Protein AF-A0AAD9QAQ8-F1 (afdb_monomer_lite)

pLDDT: mean 71.77, std 12.42, range [33.88, 93.69]

Structure (mmCIF, N/CA/C/O backbone):
data_AF-A0AAD9QAQ8-F1
#
_entry.id   AF-A0AAD9QAQ8-F1
#
loop_
_atom_site.group_PDB
_atom_site.id
_atom_site.type_symbol
_atom_site.label_atom_id
_atom_site.label_alt_id
_atom_site.label_comp_id
_atom_site.label_asym_id
_atom_site.label_entity_id
_atom_site.label_seq_id
_atom_site.pdbx_PDB_ins_code
_atom_site.Cartn_x
_atom_site.Cartn_y
_atom_site.Cartn_z
_atom_site.occupancy
_atom_site.B_iso_or_equiv
_atom_site.auth_seq_id
_atom_site.auth_comp_id
_atom_site.auth_asym_id
_atom_site.auth_atom_id
_atom_site.pdbx_PDB_model_num
ATOM 1 N N . MET A 1 1 ? 12.351 -36.111 -51.052 1.00 66.50 1 MET A N 1
ATOM 2 C CA . MET A 1 1 ? 13.751 -35.910 -50.629 1.00 66.50 1 MET A CA 1
ATOM 3 C C . MET A 1 1 ? 14.075 -34.470 -50.983 1.00 66.50 1 MET A C 1
ATOM 5 O O . MET A 1 1 ? 14.054 -34.160 -52.164 1.00 66.50 1 MET A O 1
ATOM 9 N N . ILE A 1 2 ? 14.170 -33.578 -49.995 1.00 75.75 2 ILE A N 1
ATOM 10 C CA . ILE A 1 2 ? 14.390 -32.139 -50.236 1.00 75.75 2 ILE A CA 1
ATOM 11 C C . ILE A 1 2 ? 15.771 -31.974 -50.886 1.00 75.75 2 ILE A C 1
ATOM 13 O O . ILE A 1 2 ? 16.706 -32.675 -50.487 1.00 75.75 2 ILE A O 1
ATOM 17 N N . SER A 1 3 ? 15.895 -31.118 -51.904 1.00 86.62 3 SER A N 1
ATOM 18 C CA . SER A 1 3 ? 17.188 -30.880 -52.557 1.00 86.62 3 SER A CA 1
ATOM 19 C C . SER A 1 3 ? 18.137 -30.131 -51.608 1.00 86.62 3 SER A C 1
ATOM 21 O O . SER A 1 3 ? 17.702 -29.393 -50.722 1.00 86.62 3 SER A O 1
ATOM 23 N N . LEU A 1 4 ? 19.452 -30.317 -51.767 1.00 80.25 4 LEU A N 1
ATOM 24 C CA . LEU A 1 4 ? 20.449 -29.652 -50.917 1.00 80.25 4 LEU A CA 1
ATOM 25 C C . LEU A 1 4 ? 20.317 -28.117 -50.978 1.00 80.25 4 LEU A C 1
ATOM 27 O O . LEU A 1 4 ? 20.480 -27.446 -49.962 1.00 80.25 4 LEU A O 1
ATOM 31 N N . GLU A 1 5 ? 19.952 -27.570 -52.140 1.00 82.56 5 GLU A N 1
ATOM 32 C CA . GLU A 1 5 ? 19.713 -26.136 -52.335 1.00 82.56 5 GLU A CA 1
ATOM 33 C C . GLU A 1 5 ? 18.464 -25.638 -51.598 1.00 82.56 5 GLU A C 1
ATOM 35 O O . GLU A 1 5 ? 18.525 -24.601 -50.938 1.00 82.56 5 GLU A O 1
ATOM 40 N N . GLU A 1 6 ? 17.354 -26.383 -51.631 1.00 79.88 6 GLU A N 1
ATOM 41 C CA . GLU A 1 6 ? 16.138 -26.038 -50.880 1.00 79.88 6 GLU A CA 1
ATOM 42 C C . GLU A 1 6 ? 16.374 -26.080 -49.367 1.00 79.88 6 GLU A C 1
ATOM 44 O O . GLU A 1 6 ? 15.891 -25.213 -48.636 1.00 79.88 6 GLU A O 1
ATOM 49 N N . PHE A 1 7 ? 17.157 -27.053 -48.890 1.00 76.12 7 PHE A N 1
ATOM 50 C CA . PHE A 1 7 ? 17.530 -27.163 -47.481 1.00 76.12 7 PHE A CA 1
ATOM 51 C C . PHE A 1 7 ? 18.429 -26.002 -47.029 1.00 76.12 7 PHE A C 1
ATOM 53 O O . PHE A 1 7 ? 18.196 -25.418 -45.969 1.00 76.12 7 PHE A O 1
ATOM 60 N N . LEU A 1 8 ? 19.415 -25.615 -47.846 1.00 75.44 8 LEU A N 1
ATOM 61 C CA . LEU A 1 8 ? 20.292 -24.473 -47.574 1.00 75.44 8 LEU A CA 1
ATOM 62 C C . LEU A 1 8 ? 19.535 -23.136 -47.630 1.00 75.44 8 LEU A C 1
ATOM 64 O O . LEU A 1 8 ? 19.765 -22.274 -46.781 1.00 75.44 8 LEU A O 1
ATOM 68 N N . HIS A 1 9 ? 18.580 -22.977 -48.551 1.00 76.38 9 HIS A N 1
ATOM 69 C CA . HIS A 1 9 ? 17.685 -21.817 -48.585 1.00 76.38 9 HIS A CA 1
ATOM 70 C C . HIS A 1 9 ? 16.771 -21.749 -47.357 1.00 76.38 9 HIS A C 1
ATOM 72 O O . HIS A 1 9 ? 16.533 -20.658 -46.834 1.00 76.38 9 HIS A O 1
ATOM 78 N N . LEU A 1 10 ? 16.281 -22.894 -46.867 1.00 72.19 10 LEU A N 1
ATOM 79 C CA . LEU A 1 10 ? 15.551 -22.963 -45.602 1.00 72.19 10 LEU A CA 1
ATOM 80 C C . LEU A 1 10 ? 16.457 -22.550 -44.434 1.00 72.19 10 LEU A C 1
ATOM 82 O O . LEU A 1 10 ? 16.090 -21.673 -43.665 1.00 72.19 10 LEU A O 1
ATOM 86 N N . LEU A 1 11 ? 17.669 -23.089 -44.323 1.00 65.19 11 LEU A N 1
ATOM 87 C CA . LEU A 1 11 ? 18.619 -22.704 -43.271 1.00 65.19 11 LEU A CA 1
ATOM 88 C C . LEU A 1 11 ? 18.973 -21.208 -43.301 1.00 65.19 11 LEU A C 1
ATOM 90 O O . LEU A 1 11 ? 18.988 -20.565 -42.253 1.00 65.19 11 LEU A O 1
ATOM 94 N N . TYR A 1 12 ? 19.188 -20.635 -44.489 1.00 68.81 12 TYR A N 1
ATOM 95 C CA . TYR A 1 12 ? 19.435 -19.201 -44.672 1.00 68.81 12 TYR A CA 1
ATOM 96 C C . TYR A 1 12 ? 18.224 -18.350 -44.258 1.00 68.81 12 TYR A C 1
ATOM 98 O O . TYR A 1 12 ? 18.357 -17.331 -43.585 1.00 68.81 12 TYR A O 1
ATOM 106 N N . ARG A 1 13 ? 17.013 -18.802 -44.592 1.00 74.19 13 ARG A N 1
ATOM 107 C CA . ARG A 1 13 ? 15.759 -18.126 -44.234 1.00 74.19 13 ARG A CA 1
ATOM 108 C C . ARG A 1 13 ? 15.454 -18.190 -42.731 1.00 74.19 13 ARG A C 1
ATOM 110 O O . ARG A 1 13 ? 14.790 -17.299 -42.210 1.00 74.19 13 ARG A O 1
ATOM 117 N N . TRP A 1 14 ? 15.954 -19.211 -42.036 1.00 73.62 14 TRP A N 1
ATOM 118 C CA . TRP A 1 14 ? 15.745 -19.449 -40.605 1.00 73.62 14 TRP A CA 1
ATOM 119 C C . TRP A 1 14 ? 16.961 -19.068 -39.739 1.00 73.62 14 TRP A C 1
ATOM 121 O O . TRP A 1 14 ? 17.036 -19.477 -38.582 1.00 73.62 14 TRP A O 1
ATOM 131 N N . GLN A 1 15 ? 17.879 -18.227 -40.239 1.00 75.75 15 GLN A N 1
ATOM 132 C CA . GLN A 1 15 ? 19.034 -17.708 -39.478 1.00 75.75 15 GLN A CA 1
ATOM 133 C C . GLN A 1 15 ? 18.663 -17.038 -38.141 1.00 75.75 15 GLN A C 1
ATOM 135 O O . GLN A 1 15 ? 19.484 -16.966 -37.230 1.00 75.75 15 GLN A O 1
ATOM 140 N N . TRP A 1 16 ? 17.416 -16.590 -37.992 1.00 77.62 16 TRP A N 1
ATOM 141 C CA . TRP A 1 16 ? 16.888 -16.002 -36.760 1.00 77.62 16 TRP A CA 1
ATOM 142 C C . TRP A 1 16 ? 16.428 -17.037 -35.723 1.00 77.62 16 TRP A C 1
ATOM 144 O O . TRP A 1 16 ? 16.271 -16.693 -34.554 1.00 77.62 16 TRP A O 1
ATOM 154 N N . LEU A 1 17 ? 16.223 -18.303 -36.109 1.00 82.38 17 LEU A N 1
ATOM 155 C CA . LEU A 1 17 ? 15.710 -19.345 -35.214 1.00 82.38 17 LEU A CA 1
ATOM 156 C C . LEU A 1 17 ? 16.659 -19.633 -34.037 1.00 82.38 17 LEU A C 1
ATOM 158 O O . LEU A 1 17 ? 16.170 -19.626 -32.910 1.00 82.38 17 LEU A O 1
ATOM 162 N N . PRO A 1 18 ? 17.988 -19.788 -34.231 1.00 85.81 18 PRO A N 1
ATOM 163 C CA . PRO A 1 18 ? 18.921 -19.976 -33.119 1.00 85.81 18 PRO A CA 1
ATOM 164 C C . PRO A 1 18 ? 18.932 -18.786 -32.151 1.00 85.81 18 PRO A C 1
ATOM 166 O O . PRO A 1 18 ? 19.024 -18.967 -30.936 1.00 85.81 18 PRO A O 1
ATOM 169 N N . VAL A 1 19 ? 18.786 -17.566 -32.681 1.00 85.94 19 VAL A N 1
ATOM 170 C CA . VAL A 1 19 ? 18.712 -16.333 -31.884 1.00 85.94 19 VAL A CA 1
ATOM 171 C C . VAL A 1 19 ? 17.433 -16.315 -31.049 1.00 85.94 19 VAL A C 1
ATOM 173 O O . VAL A 1 19 ? 17.497 -16.081 -29.847 1.00 85.94 19 VAL A O 1
ATOM 176 N N . LEU A 1 20 ? 16.279 -16.625 -31.646 1.00 87.94 20 LEU A N 1
ATOM 177 C CA . LEU A 1 20 ? 15.005 -16.711 -30.928 1.00 87.94 20 LEU A CA 1
ATOM 178 C C . LEU A 1 20 ? 15.024 -17.806 -29.860 1.00 87.94 20 LEU A C 1
ATOM 180 O O . LEU A 1 20 ? 14.552 -17.571 -28.749 1.00 87.94 20 LEU A O 1
ATOM 184 N N . THR A 1 21 ? 15.605 -18.972 -30.155 1.00 88.94 21 THR A N 1
ATOM 185 C CA . THR A 1 21 ? 15.754 -20.036 -29.157 1.00 88.94 21 THR A CA 1
ATOM 186 C C . THR A 1 21 ? 16.673 -19.605 -28.024 1.00 88.94 21 THR A C 1
ATOM 188 O O . THR A 1 21 ? 16.311 -19.793 -26.870 1.00 88.94 21 THR A O 1
ATOM 191 N N . ALA A 1 22 ? 17.801 -18.952 -28.318 1.00 91.56 22 ALA A N 1
ATOM 192 C CA . ALA A 1 22 ? 18.717 -18.464 -27.293 1.00 91.56 22 ALA A CA 1
ATOM 193 C C . ALA A 1 22 ? 18.055 -17.398 -26.407 1.00 91.56 22 ALA A C 1
ATOM 195 O O . ALA A 1 22 ? 18.110 -17.502 -25.184 1.00 91.56 22 ALA A O 1
ATOM 196 N N . LEU A 1 23 ? 17.367 -16.419 -27.004 1.00 92.06 23 LEU A N 1
ATOM 197 C CA . LEU A 1 23 ? 16.619 -15.394 -26.270 1.00 92.06 23 LEU A CA 1
ATOM 198 C C . LEU A 1 23 ? 15.512 -16.008 -25.410 1.00 92.06 23 LEU A C 1
ATOM 200 O O . LEU A 1 23 ? 15.347 -15.619 -24.257 1.00 92.06 23 LEU A O 1
ATOM 204 N N . SER A 1 24 ? 14.786 -16.994 -25.940 1.00 89.75 24 SER A N 1
ATOM 205 C CA . SER A 1 24 ? 13.748 -17.710 -25.202 1.00 89.75 24 SER A CA 1
ATOM 206 C C . SER A 1 24 ? 14.332 -18.507 -24.034 1.00 89.75 24 SER A C 1
ATOM 208 O O . SER A 1 24 ? 13.824 -18.406 -22.921 1.00 89.75 24 SER A O 1
ATOM 210 N N . THR A 1 25 ? 15.434 -19.233 -24.239 1.00 93.50 25 THR A N 1
ATOM 211 C CA . THR A 1 25 ? 16.128 -19.959 -23.169 1.00 93.50 25 THR A CA 1
ATOM 212 C C . THR A 1 25 ? 16.639 -19.005 -22.094 1.00 93.50 25 THR A C 1
ATOM 214 O O . THR A 1 25 ? 16.396 -19.252 -20.917 1.00 93.50 25 THR A O 1
ATOM 217 N N . ILE A 1 26 ? 17.280 -17.892 -22.468 1.00 93.69 26 ILE A N 1
ATOM 218 C CA . ILE A 1 26 ? 17.733 -16.859 -21.521 1.00 93.69 26 ILE A CA 1
ATOM 219 C C . ILE A 1 26 ? 16.547 -16.308 -20.727 1.00 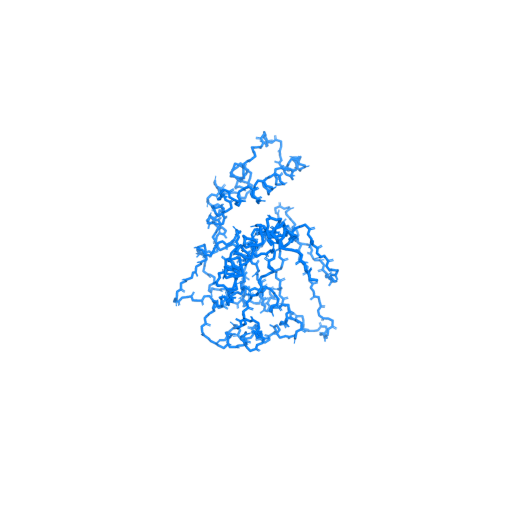93.69 26 ILE A C 1
ATOM 221 O O . ILE A 1 26 ? 16.620 -16.209 -19.504 1.00 93.69 26 ILE A O 1
ATOM 225 N N . TYR A 1 27 ? 15.446 -15.992 -21.405 1.00 89.44 27 TYR A N 1
ATOM 226 C CA . TYR A 1 27 ? 14.234 -15.489 -20.774 1.00 89.44 27 TYR A CA 1
ATOM 227 C C . TYR A 1 27 ? 13.633 -16.498 -19.786 1.00 89.44 27 TYR A C 1
ATOM 229 O O . TYR A 1 27 ? 13.319 -16.124 -18.659 1.00 89.44 27 TYR A O 1
ATOM 237 N N . PHE A 1 28 ? 13.511 -17.776 -20.160 1.00 90.31 28 PHE A N 1
ATOM 238 C CA . PHE A 1 28 ? 12.994 -18.804 -19.258 1.00 90.31 28 PHE A CA 1
ATOM 239 C C . PHE A 1 28 ? 13.935 -19.027 -18.074 1.00 90.31 28 PHE A C 1
ATOM 241 O O . PHE A 1 28 ? 13.467 -19.056 -16.942 1.00 90.31 28 PHE A O 1
ATOM 248 N N . LEU A 1 29 ? 15.252 -19.103 -18.289 1.00 92.19 29 LEU A N 1
ATOM 249 C CA . LEU A 1 29 ? 16.221 -19.197 -17.192 1.00 92.19 29 LEU A CA 1
ATOM 250 C C . LEU A 1 29 ? 16.087 -18.001 -16.240 1.00 92.19 29 LEU A C 1
ATOM 252 O O . LEU A 1 29 ? 15.980 -18.186 -15.030 1.00 92.19 29 LEU A O 1
ATOM 256 N N . TYR A 1 30 ? 16.009 -16.781 -16.769 1.00 88.50 30 TYR A N 1
ATOM 257 C CA . TYR A 1 30 ? 15.760 -15.593 -15.958 1.00 88.50 30 TYR A CA 1
ATOM 258 C C . TYR A 1 30 ? 14.439 -15.703 -15.182 1.00 88.50 30 TYR A C 1
ATOM 260 O O . TYR A 1 30 ? 14.423 -15.486 -13.975 1.00 88.50 30 TYR A O 1
ATOM 268 N N . TYR A 1 31 ? 13.348 -16.107 -15.832 1.00 86.19 31 TYR A N 1
ATOM 269 C CA . TYR A 1 31 ? 12.043 -16.243 -15.193 1.00 86.19 31 TYR A CA 1
ATOM 270 C C . TYR A 1 31 ? 12.057 -17.282 -14.053 1.00 86.19 31 TYR A C 1
ATOM 272 O O . TYR A 1 31 ? 11.663 -16.976 -12.929 1.00 86.19 31 TYR A O 1
ATOM 280 N N . PHE A 1 32 ? 12.579 -18.485 -14.292 1.00 87.44 32 PHE A N 1
ATOM 281 C CA . PHE A 1 32 ? 12.627 -19.542 -13.276 1.00 87.44 32 PHE A CA 1
ATOM 282 C C . PHE A 1 32 ? 13.564 -19.213 -12.104 1.00 87.44 32 PHE A C 1
ATOM 284 O O . PHE A 1 32 ? 13.248 -19.573 -10.975 1.00 87.44 32 PHE A O 1
ATOM 291 N N . PHE A 1 33 ? 14.699 -18.546 -12.350 1.00 86.25 33 PHE A N 1
ATOM 292 C CA . PHE A 1 33 ? 15.691 -18.275 -11.301 1.00 86.25 33 PHE A CA 1
ATOM 293 C C . PHE A 1 33 ? 15.525 -16.917 -10.602 1.00 86.25 33 PHE A C 1
ATOM 295 O O . PHE A 1 33 ? 15.969 -16.788 -9.466 1.00 86.25 33 PHE A O 1
ATOM 302 N N . HIS A 1 34 ? 14.929 -15.914 -11.258 1.00 78.94 34 HIS A N 1
ATOM 303 C CA . HIS A 1 34 ? 14.841 -14.533 -10.752 1.00 78.94 34 HIS A CA 1
ATOM 304 C C . HIS A 1 34 ? 13.419 -13.967 -10.680 1.00 78.94 34 HIS A C 1
ATOM 306 O O . HIS A 1 34 ? 13.231 -12.896 -10.112 1.00 78.94 34 HIS A O 1
ATOM 312 N N . VAL A 1 35 ? 12.411 -14.612 -11.263 1.00 77.94 35 VAL A N 1
ATOM 313 C CA . VAL A 1 35 ? 11.024 -14.119 -11.188 1.00 77.94 35 VAL A CA 1
ATOM 314 C C . VAL A 1 35 ? 10.196 -14.994 -10.255 1.00 77.94 35 VAL A C 1
ATOM 316 O O . VAL A 1 35 ? 9.447 -14.480 -9.427 1.00 77.94 35 VAL A O 1
ATOM 319 N N . VAL A 1 36 ? 10.366 -16.311 -10.347 1.00 78.44 36 VAL A N 1
ATOM 320 C CA . VAL A 1 36 ? 9.673 -17.282 -9.500 1.00 78.44 36 VAL A CA 1
ATOM 321 C C . VAL A 1 36 ? 10.339 -17.339 -8.129 1.00 78.44 36 VAL A C 1
ATOM 323 O O . VAL A 1 36 ? 11.436 -17.869 -7.965 1.00 78.44 36 VAL A O 1
ATOM 326 N N . HIS A 1 37 ? 9.647 -16.822 -7.121 1.00 72.44 37 HIS A N 1
ATOM 327 C CA . HIS A 1 37 ? 10.135 -16.789 -5.749 1.00 72.44 37 HIS A CA 1
ATOM 328 C C . HIS A 1 37 ? 9.059 -17.241 -4.768 1.00 72.44 37 HIS A C 1
ATOM 330 O O . HIS A 1 37 ? 7.858 -17.183 -5.043 1.00 72.44 37 HIS A O 1
ATOM 336 N N . LYS A 1 38 ? 9.503 -17.724 -3.606 1.00 69.38 38 LYS A N 1
ATOM 337 C CA . LYS A 1 38 ? 8.599 -17.975 -2.485 1.00 69.38 38 LYS A 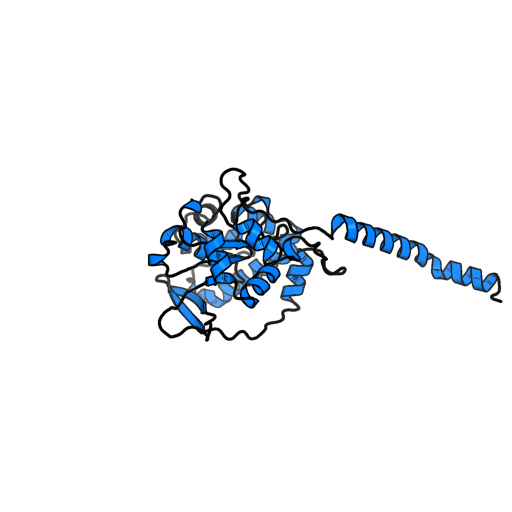CA 1
ATOM 338 C C . LYS A 1 38 ? 8.251 -16.647 -1.816 1.00 69.38 38 LYS A C 1
ATOM 340 O O . LYS A 1 38 ? 9.176 -15.867 -1.566 1.00 69.38 38 LYS A O 1
ATOM 345 N N . PRO A 1 39 ? 6.973 -16.416 -1.479 1.00 67.88 39 PRO A N 1
ATOM 346 C CA . PRO A 1 39 ? 6.572 -15.202 -0.799 1.00 67.88 39 PRO A CA 1
ATOM 347 C C . PRO A 1 39 ? 7.269 -15.118 0.556 1.00 67.88 39 PRO A C 1
ATOM 349 O O . PRO A 1 39 ? 7.367 -16.097 1.307 1.00 67.88 39 PRO A O 1
ATOM 352 N N . ARG A 1 40 ? 7.792 -13.935 0.877 1.00 64.31 40 ARG A N 1
ATOM 353 C CA . ARG A 1 40 ? 8.504 -13.729 2.136 1.00 64.31 40 ARG A CA 1
ATOM 354 C C . ARG A 1 40 ? 7.516 -13.412 3.252 1.00 64.31 40 ARG A C 1
ATOM 356 O O . ARG A 1 40 ? 7.088 -12.276 3.415 1.00 64.31 40 ARG A O 1
ATOM 363 N N . LEU A 1 41 ? 7.219 -14.424 4.060 1.00 67.62 41 LEU A N 1
ATOM 364 C CA . LEU A 1 41 ? 6.391 -14.289 5.252 1.00 67.62 41 LEU A CA 1
ATOM 365 C C . LEU A 1 41 ? 7.194 -13.675 6.409 1.00 67.62 41 LEU A C 1
ATOM 367 O O . LEU A 1 41 ? 8.009 -14.363 7.028 1.00 67.62 41 LEU A O 1
ATOM 371 N N . ILE A 1 42 ? 6.969 -12.397 6.719 1.00 61.31 42 ILE A N 1
ATOM 372 C CA . ILE A 1 42 ? 7.600 -11.731 7.872 1.00 61.31 42 ILE A CA 1
ATOM 373 C C . ILE A 1 42 ? 6.560 -11.626 8.992 1.00 61.31 42 ILE A C 1
ATOM 375 O O . ILE A 1 42 ? 5.671 -10.781 8.949 1.00 61.31 42 ILE A O 1
ATOM 379 N N . VAL A 1 43 ? 6.653 -12.528 9.972 1.00 63.72 43 VAL A N 1
ATOM 380 C CA . VAL A 1 43 ? 5.778 -12.625 11.157 1.00 63.72 43 VAL A CA 1
ATOM 381 C C . VAL A 1 43 ? 6.643 -13.027 12.346 1.00 63.72 43 VAL A C 1
ATOM 383 O O . VAL A 1 43 ? 7.608 -13.772 12.172 1.00 63.72 43 VAL A O 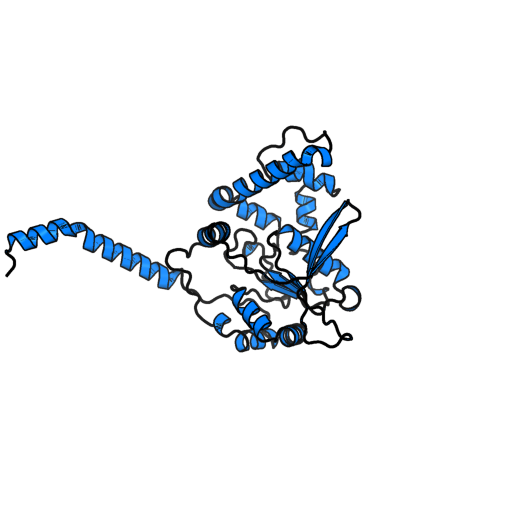1
ATOM 386 N N . LYS A 1 44 ? 6.275 -12.597 13.555 1.00 61.72 44 LYS A N 1
ATOM 387 C CA . LYS A 1 44 ? 6.791 -13.177 14.800 1.00 61.72 44 LYS A CA 1
ATOM 388 C C . LYS A 1 44 ? 6.586 -14.700 14.795 1.00 61.72 44 LYS A C 1
ATOM 390 O O . LYS A 1 44 ? 5.520 -15.193 14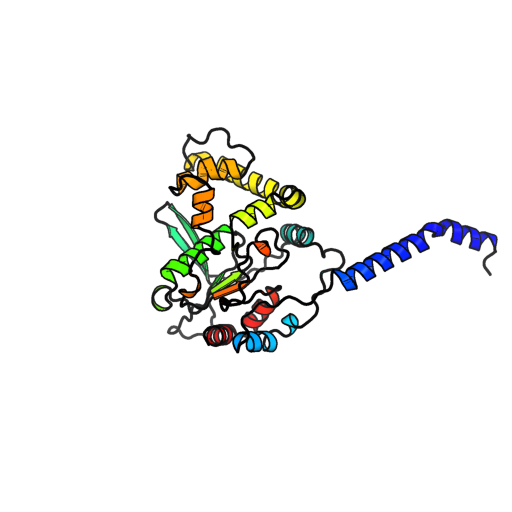.427 1.00 61.72 44 LYS A O 1
ATOM 395 N N . GLU A 1 45 ? 7.597 -15.458 15.203 1.00 64.12 45 GLU A N 1
ATOM 396 C CA . GLU A 1 45 ? 7.431 -16.900 15.400 1.00 64.12 45 GLU A CA 1
ATOM 397 C C . GLU A 1 45 ? 6.430 -17.146 16.541 1.00 64.12 45 GLU A C 1
ATOM 399 O O . GLU A 1 45 ? 6.567 -16.576 17.622 1.00 64.12 45 GLU A O 1
ATOM 404 N N . GLY A 1 46 ? 5.398 -17.959 16.299 1.00 69.69 46 GLY A N 1
ATOM 405 C CA . GLY A 1 46 ? 4.296 -18.125 17.249 1.00 69.69 46 GLY A CA 1
ATOM 406 C C . GLY A 1 46 ? 3.125 -18.932 16.695 1.00 69.69 46 GLY A C 1
ATOM 407 O O . GLY A 1 46 ? 3.210 -19.516 15.608 1.00 69.69 46 GLY A O 1
ATOM 408 N N . ARG A 1 47 ? 2.023 -18.972 17.454 1.00 69.50 47 ARG A N 1
ATOM 409 C CA . ARG A 1 47 ? 0.792 -19.675 17.059 1.00 69.50 47 ARG A CA 1
ATOM 410 C C . ARG A 1 47 ? 0.162 -19.059 15.814 1.00 69.50 47 ARG A C 1
ATOM 412 O O . ARG A 1 47 ? -0.117 -19.788 14.866 1.00 69.50 47 ARG A O 1
ATOM 419 N N . PHE A 1 48 ? 0.120 -17.730 15.738 1.00 70.38 48 PHE A N 1
ATOM 420 C CA . PHE A 1 48 ? -0.386 -17.010 14.572 1.00 70.38 48 PHE A CA 1
ATOM 421 C C . PHE A 1 48 ? 0.327 -17.381 13.261 1.00 70.38 48 PHE A C 1
ATOM 423 O O . PHE A 1 48 ? -0.314 -17.685 12.255 1.00 70.38 48 PHE A O 1
ATOM 430 N N . ARG A 1 49 ? 1.667 -17.455 13.263 1.00 74.12 49 ARG A N 1
ATOM 431 C CA . ARG A 1 49 ? 2.426 -17.887 12.078 1.00 74.12 49 ARG A CA 1
ATOM 432 C C . ARG A 1 49 ? 2.056 -19.312 11.657 1.00 74.12 49 ARG A C 1
ATOM 434 O O . ARG A 1 49 ? 1.901 -19.572 10.465 1.00 74.12 49 ARG A O 1
ATOM 441 N N . LYS A 1 50 ? 1.887 -20.230 12.616 1.00 80.38 50 LYS A N 1
ATOM 442 C CA . LYS A 1 50 ? 1.455 -21.611 12.338 1.00 80.38 50 LYS A CA 1
ATOM 443 C C . LYS A 1 50 ? 0.038 -21.648 11.773 1.00 80.38 50 LYS A C 1
ATOM 445 O O . LYS A 1 50 ? -0.174 -22.318 10.767 1.00 80.38 50 LYS A O 1
ATOM 450 N N . PHE A 1 51 ? -0.889 -20.895 12.364 1.00 78.38 51 PHE A N 1
ATOM 451 C CA . PHE A 1 51 ? -2.264 -20.769 11.886 1.00 78.38 51 PHE A CA 1
ATOM 452 C C . PHE A 1 51 ? -2.309 -20.306 10.427 1.00 78.38 51 PHE A C 1
ATOM 454 O O . PHE A 1 51 ? -3.019 -20.892 9.611 1.00 78.38 51 PHE A O 1
ATOM 461 N N . LEU A 1 52 ? -1.514 -19.296 10.072 1.00 72.75 52 LEU A N 1
ATOM 462 C CA . LEU A 1 52 ? -1.463 -18.774 8.710 1.00 72.75 52 LEU A CA 1
ATOM 463 C C . LEU A 1 52 ? -0.911 -19.791 7.716 1.00 72.75 52 LEU A C 1
ATOM 465 O O . LEU A 1 52 ? -1.504 -19.987 6.661 1.00 72.75 52 LEU A O 1
ATOM 469 N N . LEU A 1 53 ? 0.185 -20.470 8.061 1.00 78.69 53 LEU A N 1
ATOM 470 C CA . LEU A 1 53 ? 0.766 -21.510 7.209 1.00 78.69 53 LEU A CA 1
ATOM 471 C C . LEU A 1 53 ? -0.183 -22.708 7.034 1.00 78.69 53 LEU A C 1
ATOM 473 O O . LEU A 1 53 ? -0.233 -23.292 5.956 1.00 78.69 53 LEU A O 1
ATOM 477 N N . GLN A 1 54 ? -0.958 -23.055 8.065 1.00 82.62 54 GLN A N 1
ATOM 478 C CA . GLN A 1 54 ? -1.951 -24.133 8.011 1.00 82.62 54 GLN A CA 1
ATOM 479 C C . GLN A 1 54 ? -3.201 -23.743 7.218 1.00 82.62 54 GLN A C 1
ATOM 481 O O . GLN A 1 54 ? -3.730 -24.541 6.447 1.00 82.62 54 GLN A O 1
ATOM 486 N N . SER A 1 55 ? -3.695 -22.522 7.413 1.00 76.06 55 SER A N 1
ATOM 487 C CA . SER A 1 55 ? -4.943 -22.068 6.801 1.00 76.06 55 SER A CA 1
ATOM 488 C C . SER A 1 55 ? -4.755 -21.544 5.372 1.00 76.06 55 SER A C 1
ATOM 490 O O . SER A 1 55 ? -5.714 -21.579 4.593 1.00 76.06 55 SER A O 1
ATOM 492 N N . CYS A 1 56 ? -3.534 -21.124 5.016 1.00 72.94 56 CYS A N 1
ATOM 493 C CA . CYS A 1 56 ? -3.141 -20.625 3.695 1.00 72.94 56 CYS A CA 1
ATOM 494 C C . CYS A 1 56 ? -1.891 -21.361 3.163 1.00 72.94 56 CYS A C 1
ATOM 496 O O . CYS A 1 56 ? -0.783 -20.817 3.233 1.00 72.94 56 CYS A O 1
ATOM 498 N N . PRO A 1 57 ? -2.045 -22.562 2.570 1.00 74.12 57 PRO A N 1
ATOM 499 C CA . PRO A 1 57 ? -0.926 -23.336 2.018 1.00 74.12 57 PRO A CA 1
ATOM 500 C C . PRO A 1 57 ? -0.096 -22.550 0.996 1.00 74.12 57 PRO A C 1
ATOM 502 O O . PRO A 1 57 ? 1.127 -22.671 0.953 1.00 74.12 57 PRO A O 1
ATOM 505 N N . MET A 1 58 ? -0.752 -21.650 0.255 1.00 69.00 58 MET A N 1
ATOM 506 C CA . MET A 1 58 ? -0.130 -20.782 -0.746 1.00 69.00 58 MET A CA 1
ATOM 507 C C . MET A 1 58 ? 0.981 -19.868 -0.203 1.00 69.00 58 MET A C 1
ATOM 509 O O . MET A 1 58 ? 1.824 -19.427 -0.974 1.00 69.00 58 MET A O 1
ATOM 513 N N . LEU A 1 59 ? 1.029 -19.604 1.110 1.00 69.44 59 LEU A N 1
ATOM 514 C CA . LEU A 1 59 ? 2.133 -18.858 1.734 1.00 69.44 59 LEU A CA 1
ATOM 515 C C . LEU A 1 59 ? 3.449 -19.651 1.754 1.00 69.44 59 LEU A C 1
ATOM 517 O O . LEU A 1 59 ? 4.510 -19.081 1.994 1.00 69.44 59 LEU A O 1
ATOM 521 N N . SER A 1 60 ? 3.384 -20.964 1.530 1.00 73.00 60 SER A N 1
ATOM 522 C CA . SER A 1 60 ? 4.546 -21.859 1.472 1.00 73.00 60 SER A CA 1
ATOM 523 C C . SER A 1 60 ? 4.929 -22.250 0.040 1.00 73.00 60 SER A C 1
ATOM 525 O O . SER A 1 60 ? 6.003 -22.825 -0.179 1.00 73.00 60 SER A O 1
ATOM 527 N N . GLU A 1 61 ? 4.058 -21.961 -0.927 1.00 76.06 61 GLU A N 1
ATOM 528 C CA . GLU A 1 61 ? 4.208 -22.332 -2.332 1.00 76.06 61 GLU A CA 1
ATOM 529 C C . GLU A 1 61 ? 4.976 -21.266 -3.123 1.00 76.06 61 GLU A C 1
ATOM 531 O O . GLU A 1 61 ? 5.110 -20.117 -2.705 1.00 76.06 61 GLU A O 1
ATOM 536 N N . TYR A 1 62 ? 5.518 -21.651 -4.280 1.00 74.31 62 TYR A N 1
ATOM 537 C CA . TYR A 1 62 ? 6.152 -20.693 -5.185 1.00 74.31 62 TYR A CA 1
ATOM 538 C C . TYR A 1 62 ? 5.092 -19.810 -5.833 1.00 74.31 62 TYR A C 1
ATOM 540 O O . TYR A 1 62 ? 4.110 -20.316 -6.378 1.00 74.31 62 TYR A O 1
ATOM 548 N N . TYR A 1 63 ? 5.319 -18.498 -5.825 1.00 73.69 63 TYR A N 1
ATOM 549 C CA . TYR A 1 63 ? 4.525 -17.597 -6.636 1.00 73.69 63 TYR A CA 1
ATOM 550 C C . TYR A 1 63 ? 5.038 -17.603 -8.073 1.00 73.69 63 TYR A C 1
ATOM 552 O O . TYR A 1 63 ? 6.236 -17.467 -8.321 1.00 73.69 63 TYR A O 1
ATOM 560 N N . TRP A 1 64 ? 4.105 -17.731 -9.015 1.00 76.06 64 TRP A N 1
ATOM 561 C CA . TRP A 1 64 ? 4.367 -17.704 -10.449 1.00 76.06 64 TRP A CA 1
ATOM 562 C C . TRP A 1 64 ? 3.719 -16.455 -11.044 1.00 76.06 64 TRP A C 1
ATOM 564 O O . TRP A 1 64 ? 2.541 -16.498 -11.418 1.00 76.06 64 TRP A O 1
ATOM 574 N N . PRO A 1 65 ? 4.450 -15.328 -11.121 1.00 72.00 65 PRO A N 1
ATOM 575 C CA . PRO A 1 65 ? 3.968 -14.144 -11.814 1.00 72.00 65 PRO A CA 1
ATOM 576 C C . PRO A 1 65 ? 3.594 -14.490 -13.253 1.00 72.00 65 PRO A C 1
ATOM 578 O O . PRO A 1 65 ? 4.270 -15.289 -13.898 1.00 72.00 65 PRO A O 1
ATOM 581 N N . THR A 1 66 ? 2.553 -13.870 -13.797 1.00 78.38 66 THR A N 1
ATOM 582 C CA . THR A 1 66 ? 2.178 -14.073 -15.200 1.00 78.38 66 THR A CA 1
ATOM 583 C C . THR A 1 66 ? 3.394 -13.824 -16.098 1.00 78.38 66 THR A C 1
ATOM 585 O O . THR A 1 66 ? 3.991 -12.753 -16.025 1.00 78.38 66 THR A O 1
ATOM 588 N N . PHE A 1 67 ? 3.781 -14.793 -16.935 1.00 78.12 67 PHE A N 1
ATOM 589 C CA . PHE A 1 67 ? 5.060 -14.752 -17.664 1.00 78.12 67 PHE A CA 1
ATOM 590 C C . PHE A 1 67 ? 5.246 -13.465 -18.492 1.00 78.12 67 PHE A C 1
ATOM 592 O O . PHE A 1 67 ? 6.324 -12.888 -18.537 1.00 78.12 67 PHE A O 1
ATOM 599 N N . TRP A 1 68 ? 4.185 -12.917 -19.078 1.00 74.75 68 TRP A N 1
ATOM 600 C CA . TRP A 1 68 ? 4.253 -11.669 -19.848 1.00 74.75 68 TRP A CA 1
ATOM 601 C C . TRP A 1 68 ? 4.077 -10.389 -19.001 1.00 74.75 68 TRP A C 1
ATOM 603 O O . TRP A 1 68 ? 4.183 -9.286 -19.529 1.00 74.75 68 TRP A O 1
ATOM 613 N N . CYS A 1 69 ? 3.809 -10.511 -17.695 1.00 70.31 69 CYS A N 1
ATOM 614 C CA . CYS A 1 69 ? 3.525 -9.408 -16.772 1.00 70.31 69 CYS A CA 1
ATOM 615 C C . CYS A 1 69 ? 4.046 -9.714 -15.353 1.00 70.31 69 CYS A C 1
ATOM 617 O O . CYS A 1 69 ? 3.283 -9.864 -14.396 1.00 70.31 69 CYS A O 1
ATOM 619 N N . PHE A 1 70 ? 5.366 -9.839 -15.213 1.00 68.50 70 PHE A N 1
ATOM 620 C CA . PHE A 1 70 ? 6.007 -10.089 -13.916 1.00 68.50 70 PHE A CA 1
ATOM 621 C C . PHE A 1 70 ? 6.622 -8.847 -13.266 1.00 68.50 70 PHE A C 1
ATOM 623 O O . PHE A 1 70 ? 6.918 -8.880 -12.079 1.00 68.50 70 PHE A O 1
ATOM 630 N N . ALA A 1 71 ? 6.807 -7.753 -14.010 1.00 72.12 71 ALA A N 1
ATOM 631 C CA . ALA A 1 71 ? 7.294 -6.505 -13.433 1.00 72.12 71 ALA A CA 1
ATOM 632 C C . ALA A 1 71 ? 6.197 -5.842 -12.582 1.00 72.12 71 ALA A C 1
ATOM 634 O O . ALA A 1 71 ? 5.087 -5.623 -13.074 1.00 72.12 71 ALA A O 1
ATOM 635 N N . ALA A 1 72 ? 6.526 -5.468 -11.343 1.00 67.75 72 ALA A N 1
ATOM 636 C CA . ALA A 1 72 ? 5.618 -4.826 -10.384 1.00 67.75 72 ALA A CA 1
ATOM 637 C C . ALA A 1 72 ? 4.884 -3.607 -10.975 1.00 67.75 72 ALA A C 1
ATOM 639 O O . ALA A 1 72 ? 3.665 -3.443 -10.838 1.00 67.75 72 ALA A O 1
ATOM 640 N N . HIS A 1 73 ? 5.615 -2.779 -11.731 1.00 73.88 73 HIS A N 1
ATOM 641 C CA . HIS A 1 73 ? 5.070 -1.615 -12.430 1.00 73.88 73 HIS A CA 1
ATOM 642 C C . HIS A 1 73 ? 4.032 -2.000 -13.478 1.00 73.88 73 HIS A C 1
ATOM 644 O O . HIS A 1 73 ? 2.962 -1.396 -13.544 1.00 73.88 73 HIS A O 1
ATOM 650 N N . ALA A 1 74 ? 4.330 -3.028 -14.278 1.00 71.12 74 ALA A N 1
ATOM 651 C CA . ALA A 1 74 ? 3.425 -3.518 -15.309 1.00 71.12 74 ALA A CA 1
ATOM 652 C C . ALA A 1 74 ? 2.154 -4.102 -14.685 1.00 71.12 74 ALA A C 1
ATOM 654 O O . ALA A 1 74 ? 1.065 -3.816 -15.171 1.00 71.12 74 ALA A O 1
ATOM 655 N N . GLN A 1 75 ? 2.268 -4.846 -13.581 1.00 72.19 75 GLN A N 1
ATOM 656 C CA . GLN A 1 75 ? 1.115 -5.395 -12.860 1.00 72.19 75 GLN A CA 1
ATOM 657 C C . GLN A 1 75 ? 0.211 -4.291 -12.302 1.00 72.19 75 GLN A C 1
ATOM 659 O O . GLN A 1 75 ? -1.011 -4.360 -12.447 1.00 72.19 75 GLN A O 1
ATOM 664 N N . THR A 1 76 ? 0.804 -3.243 -11.726 1.00 70.94 76 THR A N 1
ATOM 665 C CA . THR A 1 76 ? 0.067 -2.082 -11.209 1.00 70.94 76 THR A CA 1
ATOM 666 C C . THR A 1 76 ? -0.653 -1.326 -12.332 1.00 70.94 76 THR A C 1
ATOM 668 O O . THR A 1 76 ? -1.847 -1.041 -12.219 1.00 70.94 76 THR A O 1
ATOM 671 N N . LEU A 1 77 ? 0.031 -1.061 -13.450 1.00 72.94 77 LEU A N 1
ATOM 672 C CA . LEU A 1 77 ? -0.546 -0.367 -14.608 1.00 72.94 77 LEU A CA 1
ATOM 673 C C . LEU A 1 77 ? -1.637 -1.193 -15.296 1.00 72.94 77 LEU A C 1
ATOM 675 O O . LEU A 1 77 ? -2.727 -0.689 -15.555 1.00 72.94 77 LEU A O 1
ATOM 679 N N . ILE A 1 78 ? -1.382 -2.476 -15.558 1.00 73.69 78 ILE A N 1
ATOM 680 C CA . ILE A 1 78 ? -2.351 -3.368 -16.204 1.00 73.69 78 ILE A CA 1
ATOM 681 C C . ILE A 1 78 ? -3.590 -3.527 -15.333 1.00 73.69 78 ILE A C 1
ATOM 683 O O . ILE A 1 78 ? -4.694 -3.522 -15.864 1.00 73.69 78 ILE A O 1
ATOM 687 N N . ARG A 1 79 ? -3.454 -3.588 -14.004 1.00 70.06 79 ARG A N 1
ATOM 688 C CA . ARG A 1 79 ? -4.614 -3.624 -13.106 1.00 70.06 79 ARG A CA 1
ATOM 689 C C . ARG A 1 79 ? -5.440 -2.336 -13.146 1.00 70.06 79 ARG A C 1
ATOM 691 O O . ARG A 1 79 ? -6.657 -2.409 -12.985 1.00 70.06 79 ARG A O 1
ATOM 698 N N . ALA A 1 80 ? -4.815 -1.180 -13.370 1.00 69.62 80 ALA A N 1
ATOM 699 C CA . ALA A 1 80 ? -5.542 0.072 -13.574 1.00 69.62 80 ALA A CA 1
ATOM 700 C C . ALA A 1 80 ? -6.338 0.069 -14.895 1.00 69.62 80 ALA A C 1
ATOM 702 O O . ALA A 1 80 ? -7.430 0.633 -14.946 1.00 69.62 80 ALA A O 1
ATOM 703 N N . LEU A 1 81 ? -5.824 -0.603 -15.933 1.00 73.44 81 LEU A N 1
ATOM 704 C CA . LEU A 1 81 ? -6.444 -0.685 -17.263 1.00 73.44 81 LEU A CA 1
ATOM 705 C C . LEU A 1 81 ? -7.482 -1.816 -17.394 1.00 73.44 81 LEU A C 1
ATOM 707 O O . LEU A 1 81 ? -8.522 -1.636 -18.018 1.00 73.44 81 LEU A O 1
ATOM 711 N N . ILE A 1 82 ? -7.217 -2.979 -16.797 1.00 72.06 82 ILE A N 1
ATOM 712 C CA . ILE A 1 82 ? -8.004 -4.218 -16.901 1.00 72.06 82 ILE A CA 1
ATOM 713 C C . ILE A 1 82 ? -8.591 -4.538 -15.526 1.00 72.06 82 ILE A C 1
ATOM 715 O O . ILE A 1 82 ? -8.260 -5.529 -14.869 1.00 72.06 82 ILE A O 1
ATOM 719 N N . ARG A 1 83 ? -9.443 -3.637 -15.039 1.00 64.19 83 ARG A N 1
ATOM 720 C CA . ARG A 1 83 ? -10.028 -3.761 -13.709 1.00 64.19 83 ARG A CA 1
ATOM 721 C C . ARG A 1 83 ? -11.357 -4.501 -13.766 1.00 64.19 83 ARG A C 1
ATOM 723 O O . ARG A 1 83 ? -12.357 -3.953 -14.218 1.00 64.19 83 ARG A O 1
ATOM 730 N N . SER A 1 84 ? -11.389 -5.720 -13.235 1.00 57.41 84 SER A N 1
ATOM 731 C CA . SER A 1 84 ? -12.661 -6.344 -12.867 1.00 57.41 84 SER A CA 1
ATOM 732 C C . SER A 1 84 ? -13.190 -5.657 -11.608 1.00 57.41 84 SER A C 1
ATOM 734 O O . SER A 1 84 ? -12.495 -5.595 -10.591 1.00 57.41 84 SER A O 1
ATOM 736 N N . ARG A 1 85 ? -14.398 -5.094 -11.690 1.00 64.94 85 ARG A N 1
ATOM 737 C CA . ARG A 1 85 ? -15.127 -4.524 -10.551 1.00 64.94 85 ARG A CA 1
ATOM 738 C C . ARG A 1 85 ? -16.287 -5.458 -10.210 1.00 64.94 85 ARG A C 1
ATOM 740 O O . ARG A 1 85 ? -17.398 -5.221 -10.684 1.00 64.94 85 ARG A O 1
ATOM 747 N N . PRO A 1 86 ? -16.045 -6.548 -9.459 1.00 68.12 86 PRO A N 1
ATOM 748 C CA . PRO A 1 86 ? -17.139 -7.391 -9.007 1.00 68.12 86 PRO A CA 1
ATOM 749 C C . PRO A 1 86 ? -18.095 -6.551 -8.155 1.00 68.12 86 PRO A C 1
ATOM 751 O O . PRO A 1 86 ? -17.658 -5.771 -7.308 1.00 68.12 86 PRO A O 1
ATOM 754 N N . SER A 1 87 ? -19.398 -6.690 -8.396 1.00 67.75 87 SER A N 1
ATOM 755 C CA . SER A 1 87 ? -20.405 -6.061 -7.547 1.00 67.75 87 SER A CA 1
ATOM 756 C C . SER A 1 87 ? -20.434 -6.808 -6.217 1.00 67.75 87 SER A C 1
ATOM 758 O O . SER A 1 87 ? -20.851 -7.964 -6.154 1.00 67.75 87 SER A O 1
ATOM 760 N N . VAL A 1 88 ? -19.930 -6.165 -5.168 1.00 69.94 88 VAL A N 1
ATOM 761 C CA . VAL A 1 88 ? -20.022 -6.663 -3.796 1.00 69.94 88 VAL A CA 1
ATOM 762 C C . VAL A 1 88 ? -21.138 -5.870 -3.118 1.00 69.94 88 VAL A C 1
ATOM 764 O O . VAL A 1 88 ? -21.052 -4.644 -3.097 1.00 69.94 88 VAL A O 1
ATOM 767 N N . PRO A 1 89 ? -22.199 -6.510 -2.599 1.00 72.69 89 PRO A N 1
ATOM 768 C CA . PRO A 1 89 ? -23.210 -5.799 -1.832 1.00 72.69 89 PRO A CA 1
ATOM 769 C C . PRO A 1 89 ? -22.598 -5.361 -0.497 1.00 72.69 89 PRO A C 1
ATOM 771 O O . PRO A 1 89 ? -22.227 -6.202 0.318 1.00 72.69 89 PRO A O 1
ATOM 774 N N . PHE A 1 90 ? -22.483 -4.053 -0.286 1.00 77.00 90 PHE A N 1
ATOM 775 C CA . PHE A 1 90 ? -22.033 -3.455 0.969 1.00 77.00 90 PHE A CA 1
ATOM 776 C C . PHE A 1 90 ? -23.009 -2.363 1.411 1.00 77.00 90 PHE A C 1
ATOM 778 O O . PHE A 1 90 ? -23.704 -1.757 0.591 1.00 77.00 90 PHE A O 1
ATOM 785 N N . ARG A 1 91 ? -23.055 -2.103 2.716 1.00 80.88 91 ARG A N 1
ATOM 786 C CA . ARG A 1 91 ? -23.771 -0.975 3.312 1.00 80.88 91 ARG A CA 1
ATOM 787 C C . ARG A 1 91 ? -22.774 0.156 3.536 1.00 80.88 91 ARG A C 1
ATOM 789 O O . ARG A 1 91 ? -21.848 -0.005 4.321 1.00 80.88 91 ARG A O 1
ATOM 796 N N . ARG A 1 92 ? -22.958 1.294 2.867 1.00 83.31 92 ARG A N 1
ATOM 797 C CA . ARG A 1 92 ? -22.116 2.479 3.073 1.00 83.31 92 ARG A CA 1
ATOM 798 C C . ARG A 1 92 ? -22.630 3.315 4.236 1.00 83.31 92 ARG A C 1
ATOM 800 O O . ARG A 1 92 ? -23.794 3.702 4.254 1.00 83.31 92 ARG A O 1
ATOM 807 N N . GLU A 1 93 ? -21.742 3.642 5.155 1.00 82.44 93 GLU A N 1
ATOM 808 C CA . GLU A 1 93 ? -21.931 4.648 6.190 1.00 82.44 93 GLU A CA 1
ATOM 809 C C . GLU A 1 93 ? -21.039 5.846 5.870 1.00 82.44 93 GLU A C 1
ATOM 811 O O . GLU A 1 93 ? -19.874 5.689 5.519 1.00 82.44 93 GLU A O 1
ATOM 816 N N . THR A 1 94 ? -21.597 7.052 5.922 1.00 84.88 94 THR A N 1
ATOM 817 C CA . THR A 1 94 ? -20.872 8.282 5.590 1.00 84.88 94 THR A CA 1
ATOM 818 C C . THR A 1 94 ? -20.720 9.113 6.850 1.00 84.88 94 THR A C 1
ATOM 820 O O . THR A 1 94 ? -21.713 9.549 7.425 1.00 84.88 94 THR A O 1
ATOM 823 N N . LEU A 1 95 ? -19.479 9.318 7.274 1.00 81.81 95 LEU A N 1
ATOM 824 C CA . LEU A 1 95 ? -19.118 10.120 8.431 1.00 81.81 95 LEU A CA 1
ATOM 825 C C . LEU A 1 95 ? -18.685 11.503 7.947 1.00 81.81 95 LEU A C 1
ATOM 827 O O . LEU A 1 95 ? -17.758 11.615 7.145 1.00 81.81 95 LEU A O 1
ATOM 831 N N . GLN A 1 96 ? -19.357 12.548 8.423 1.00 83.94 96 GLN A N 1
ATOM 832 C CA . GLN A 1 96 ? -18.890 13.919 8.234 1.00 83.94 96 GLN A CA 1
ATOM 833 C C . GLN A 1 96 ? -17.916 14.275 9.349 1.00 83.94 96 GLN A C 1
ATOM 835 O O . GLN A 1 96 ? -18.199 14.039 10.525 1.00 83.94 96 GLN A O 1
ATOM 840 N N . THR A 1 97 ? -16.773 14.834 8.979 1.00 79.62 97 THR A N 1
ATOM 841 C CA . THR A 1 97 ? -15.766 15.295 9.930 1.00 79.62 97 THR A CA 1
ATOM 842 C C . THR A 1 97 ? -15.970 16.785 10.247 1.00 79.62 97 THR A C 1
ATOM 844 O O . THR A 1 97 ? -16.549 17.513 9.435 1.00 79.62 97 THR A O 1
ATOM 847 N N . PRO A 1 98 ? -15.542 17.276 11.430 1.00 76.50 98 PRO A N 1
ATOM 848 C CA . PRO A 1 98 ? -15.756 18.673 11.837 1.00 76.50 98 PRO A CA 1
ATOM 849 C C . PRO A 1 98 ? -15.114 19.715 10.909 1.00 76.50 98 PRO A C 1
ATOM 851 O O . PRO A 1 98 ? -15.553 20.860 10.874 1.00 76.50 98 PRO A O 1
ATOM 854 N N . ASP A 1 99 ? -14.091 19.315 10.157 1.00 73.19 99 ASP A N 1
ATOM 855 C CA . ASP A 1 99 ? -13.409 20.107 9.127 1.00 73.19 99 ASP A CA 1
ATOM 856 C C . ASP A 1 99 ? -14.138 20.094 7.766 1.00 73.19 99 ASP A C 1
ATOM 858 O O . ASP A 1 99 ? -13.618 20.602 6.776 1.00 73.19 99 ASP A O 1
ATOM 862 N N . GLY A 1 100 ? -15.345 19.521 7.695 1.00 72.94 100 GLY A N 1
ATOM 863 C CA . GLY A 1 100 ? -16.147 19.433 6.472 1.00 72.94 100 GLY A CA 1
ATOM 864 C C . GLY A 1 100 ? -15.735 18.299 5.529 1.00 72.94 100 GLY A C 1
ATOM 865 O O . GLY A 1 100 ? -16.303 18.170 4.442 1.00 72.94 100 GLY A O 1
ATOM 866 N N . GLY A 1 101 ? -14.771 17.467 5.931 1.00 73.38 101 GLY A N 1
ATOM 867 C CA . GLY A 1 101 ? -14.414 16.244 5.225 1.00 73.38 101 GLY A CA 1
ATOM 868 C C . GLY A 1 101 ? -15.502 15.166 5.302 1.00 73.38 101 GLY A C 1
ATOM 869 O O . GLY A 1 101 ? -16.450 15.219 6.091 1.00 73.38 101 GLY A O 1
ATOM 870 N N . ILE A 1 102 ? -15.370 14.164 4.433 1.00 78.12 102 ILE A N 1
ATOM 871 C CA . ILE A 1 102 ? -16.297 13.036 4.348 1.00 78.12 102 ILE A CA 1
ATOM 872 C C . ILE A 1 102 ? -15.495 11.736 4.331 1.00 78.12 102 ILE A C 1
ATOM 874 O O . ILE A 1 102 ? -14.682 11.512 3.436 1.00 78.12 102 ILE A O 1
ATOM 878 N N . VAL A 1 103 ? -15.770 10.849 5.285 1.00 78.31 103 VAL A N 1
ATOM 879 C CA . VAL A 1 103 ? -15.212 9.495 5.347 1.00 78.31 103 VAL A CA 1
ATOM 880 C C . VAL A 1 103 ? -16.322 8.493 5.054 1.00 78.31 103 VAL A C 1
ATOM 882 O O . VAL A 1 103 ? -17.322 8.435 5.762 1.00 78.31 103 VAL A O 1
ATOM 885 N N . CYS A 1 104 ? -16.158 7.687 4.007 1.00 79.88 104 CYS A N 1
ATOM 886 C CA . CYS A 1 104 ? -17.093 6.608 3.684 1.00 79.88 104 CYS A CA 1
ATOM 887 C C . CYS A 1 104 ? -16.567 5.275 4.228 1.00 79.88 104 CYS A C 1
ATOM 889 O O . CYS A 1 104 ? -15.466 4.856 3.872 1.00 79.88 104 CYS A O 1
ATOM 891 N N . LEU A 1 105 ? -17.366 4.599 5.049 1.00 78.44 105 LEU A N 1
ATOM 892 C CA . LEU A 1 105 ? -17.120 3.249 5.546 1.00 78.44 105 LEU A CA 1
ATOM 893 C C . LEU A 1 105 ? -18.045 2.269 4.827 1.00 78.44 105 LEU A C 1
ATOM 895 O O . LEU A 1 105 ? -19.265 2.411 4.878 1.00 78.44 105 LEU A O 1
ATOM 899 N N . ASP A 1 106 ? -17.469 1.265 4.173 1.00 78.75 106 ASP A N 1
ATOM 900 C CA . ASP A 1 106 ? -18.225 0.240 3.455 1.00 78.75 106 ASP A CA 1
ATOM 901 C C . ASP A 1 106 ? -18.261 -1.055 4.269 1.00 78.75 106 ASP A C 1
ATOM 903 O O . ASP A 1 106 ? -17.248 -1.731 4.449 1.00 78.75 106 ASP A O 1
ATOM 907 N N . TRP A 1 107 ? -19.446 -1.398 4.770 1.00 75.75 107 TRP A N 1
ATOM 908 C CA . TRP A 1 107 ? -19.679 -2.559 5.620 1.00 75.75 107 TRP A CA 1
ATOM 909 C C . TRP A 1 107 ? -20.143 -3.762 4.806 1.00 75.75 107 TRP A C 1
ATOM 911 O O . TRP A 1 107 ? -21.079 -3.668 4.009 1.00 75.75 107 TRP A O 1
ATOM 921 N N . PHE A 1 108 ? -19.529 -4.916 5.055 1.00 72.56 108 PHE A N 1
ATOM 922 C CA . PHE A 1 108 ? -19.993 -6.194 4.529 1.00 72.56 108 PHE A CA 1
ATOM 923 C C . PHE A 1 108 ? -20.663 -6.995 5.648 1.00 72.56 108 PHE A C 1
ATOM 925 O O . PHE A 1 108 ? -19.990 -7.604 6.480 1.00 72.56 108 PHE A O 1
ATOM 932 N N . ASP A 1 109 ? -21.996 -6.971 5.682 1.00 68.25 109 ASP A N 1
ATOM 933 C CA . ASP A 1 109 ? -22.773 -7.607 6.745 1.00 68.25 109 ASP A CA 1
ATOM 934 C C . ASP A 1 109 ? -22.903 -9.122 6.507 1.00 68.25 109 ASP A C 1
ATOM 936 O O . ASP A 1 109 ? -23.397 -9.579 5.470 1.00 68.25 109 ASP A O 1
ATOM 940 N N . ASN A 1 110 ? -22.491 -9.929 7.488 1.00 61.22 110 ASN A N 1
ATOM 941 C CA . ASN A 1 110 ? -22.646 -11.380 7.428 1.00 61.22 110 ASN A CA 1
ATOM 942 C C . ASN A 1 110 ? -24.071 -11.766 7.862 1.00 61.22 110 ASN A C 1
ATOM 944 O O . ASN A 1 110 ? -24.389 -11.763 9.048 1.00 61.22 110 ASN A O 1
ATOM 948 N N . LYS A 1 111 ? -24.943 -12.130 6.912 1.00 54.44 111 LYS A N 1
ATOM 949 C CA . LYS A 1 111 ? -26.378 -12.427 7.141 1.00 54.44 111 LYS A CA 1
ATOM 950 C C . LYS A 1 111 ? -26.685 -13.638 8.053 1.00 54.44 111 LYS A C 1
ATOM 952 O O . LYS A 1 111 ? -27.838 -14.051 8.128 1.00 54.44 111 LYS A O 1
ATOM 957 N N . ARG A 1 112 ? -25.689 -14.262 8.693 1.00 49.62 112 ARG A N 1
ATOM 958 C CA . ARG A 1 112 ? -25.849 -15.506 9.476 1.00 49.62 112 ARG A CA 1
ATOM 959 C C . ARG A 1 112 ? -25.895 -15.327 11.000 1.00 49.62 112 ARG A C 1
ATOM 961 O O . ARG A 1 112 ? -26.144 -16.313 11.683 1.00 49.62 112 ARG A O 1
ATOM 968 N N . GLY A 1 113 ? -25.682 -14.126 11.538 1.00 44.75 113 GLY A N 1
ATOM 969 C CA . GLY A 1 113 ? -25.781 -13.868 12.982 1.00 44.75 113 GLY A CA 1
ATOM 970 C C . GLY A 1 113 ? -27.153 -13.323 13.380 1.00 44.75 113 GLY A C 1
ATOM 971 O O . GLY A 1 113 ? -27.619 -12.356 12.785 1.00 44.75 113 GLY A O 1
ATOM 972 N N . SER A 1 114 ? -27.793 -13.926 14.386 1.00 38.03 114 SER A N 1
ATOM 973 C CA . SER A 1 114 ? -28.937 -13.342 15.098 1.00 38.03 114 SER A CA 1
ATOM 974 C C . SER A 1 114 ? -28.597 -11.940 15.625 1.00 38.03 114 SER A C 1
ATOM 976 O O . SER A 1 114 ? -27.451 -11.693 15.996 1.00 38.03 114 SER A O 1
ATOM 978 N N . GLU A 1 115 ? -29.597 -11.055 15.689 1.00 45.78 115 GLU A N 1
ATOM 979 C CA . GLU A 1 115 ? -29.543 -9.594 15.929 1.00 45.78 115 GLU A CA 1
ATOM 980 C C . GLU A 1 115 ? -28.731 -9.085 17.147 1.00 45.78 115 GLU A C 1
ATOM 982 O O . GLU A 1 115 ? -28.613 -7.878 17.344 1.00 45.78 115 GLU A O 1
ATOM 987 N N . THR A 1 116 ? -28.131 -9.957 17.955 1.00 39.62 116 THR A N 1
ATOM 988 C CA . THR A 1 116 ? -27.523 -9.643 19.257 1.00 39.62 116 THR A CA 1
ATOM 989 C C . THR A 1 116 ? -25.998 -9.799 19.345 1.00 39.62 116 THR A C 1
ATOM 991 O O . THR A 1 116 ? -25.433 -9.580 20.413 1.00 39.62 116 THR A O 1
ATOM 994 N N . SER A 1 117 ? -25.274 -10.112 18.265 1.00 41.88 117 SER A N 1
ATOM 995 C CA . SER A 1 117 ? -23.796 -10.072 18.277 1.00 41.88 117 SER A CA 1
ATOM 996 C C . SER A 1 117 ? -23.221 -9.633 16.935 1.00 41.88 117 SER A C 1
ATOM 998 O O . SER A 1 117 ? -22.787 -10.441 16.117 1.00 41.88 117 SER A O 1
ATOM 1000 N N . TYR A 1 118 ? -23.198 -8.319 16.707 1.00 49.56 118 TYR A N 1
ATOM 1001 C CA . TYR A 1 118 ? -22.407 -7.725 15.631 1.00 49.56 118 TYR A CA 1
ATOM 1002 C C . TYR A 1 118 ? -20.917 -7.785 16.004 1.00 49.56 118 TYR A C 1
ATOM 1004 O O . TYR A 1 118 ? -20.350 -6.803 16.476 1.00 49.56 118 TYR A O 1
ATOM 1012 N N . CYS A 1 119 ? -20.261 -8.928 15.798 1.00 47.12 119 CYS A N 1
ATOM 1013 C CA . CYS A 1 119 ? -18.799 -8.988 15.794 1.00 47.12 119 CYS A CA 1
ATOM 1014 C C . CYS A 1 119 ? -18.293 -8.209 14.571 1.00 47.12 119 CYS A C 1
ATOM 1016 O O . CYS A 1 119 ? -18.344 -8.699 13.441 1.00 47.12 119 CYS A O 1
ATOM 1018 N N . ARG A 1 120 ? -17.860 -6.959 14.770 1.00 56.62 120 ARG A N 1
ATOM 1019 C CA . ARG A 1 120 ? -17.376 -6.103 13.680 1.00 56.62 120 ARG A CA 1
ATOM 1020 C C . ARG A 1 120 ? -15.910 -6.409 13.401 1.00 56.62 120 ARG A C 1
ATOM 1022 O O . ARG A 1 120 ? -15.007 -5.906 14.067 1.00 56.62 120 ARG A O 1
ATOM 1029 N N . HIS A 1 121 ? -15.676 -7.240 12.395 1.00 56.72 121 HIS A N 1
ATOM 1030 C CA . HIS A 1 121 ? -14.370 -7.342 11.757 1.00 56.72 121 HIS A CA 1
ATOM 1031 C C . HIS A 1 121 ? -14.277 -6.284 10.657 1.00 56.72 121 HIS A C 1
ATOM 1033 O O . HIS A 1 121 ? -15.117 -6.265 9.757 1.00 56.72 121 HIS A O 1
ATOM 1039 N N . LEU A 1 122 ? -13.268 -5.412 10.714 1.00 59.62 122 LEU A N 1
ATOM 1040 C CA . LEU A 1 122 ? -13.075 -4.375 9.706 1.00 59.62 122 LEU A CA 1
ATOM 1041 C C . LEU A 1 122 ? -11.888 -4.723 8.811 1.00 59.62 122 LEU A C 1
ATOM 1043 O O . LEU A 1 122 ? -10.727 -4.685 9.210 1.00 59.62 122 LEU A O 1
ATOM 1047 N N . VAL A 1 123 ? -12.187 -5.043 7.559 1.00 57.44 123 VAL A N 1
ATOM 1048 C CA . VAL A 1 123 ? -11.176 -5.237 6.523 1.00 57.44 123 VAL A CA 1
ATOM 1049 C C . VAL A 1 123 ? -11.073 -3.950 5.713 1.00 57.44 123 VAL A C 1
ATOM 1051 O O . VAL A 1 123 ? -11.990 -3.606 4.972 1.00 57.44 123 VAL A O 1
ATOM 1054 N N . LEU A 1 124 ? -9.956 -3.232 5.837 1.00 58.59 124 LEU A N 1
ATOM 1055 C CA . LEU A 1 124 ? -9.725 -1.998 5.095 1.00 58.59 124 LEU A CA 1
ATOM 1056 C C . LEU A 1 124 ? -9.044 -2.286 3.769 1.00 58.59 124 LEU A C 1
ATOM 1058 O O . LEU A 1 124 ? -7.839 -2.532 3.675 1.00 58.59 124 LEU A O 1
ATOM 1062 N N . LEU A 1 125 ? -9.848 -2.175 2.720 1.00 54.56 125 LEU A N 1
ATOM 1063 C CA . LEU A 1 125 ? -9.406 -2.172 1.337 1.00 54.56 125 LEU A CA 1
ATOM 1064 C C . LEU A 1 125 ? -9.659 -0.779 0.761 1.00 54.56 125 LEU A C 1
ATOM 1066 O O . LEU A 1 125 ? -10.601 -0.572 0.006 1.00 54.56 125 LEU A O 1
ATOM 1070 N N . SER A 1 126 ? -8.832 0.195 1.139 1.00 59.31 126 SER A N 1
ATOM 1071 C CA . SER A 1 126 ? -8.832 1.495 0.457 1.00 59.31 126 SER A CA 1
ATOM 1072 C C . SER A 1 126 ? -7.920 1.444 -0.762 1.00 59.31 126 SER A C 1
ATOM 1074 O O . SER A 1 126 ? -6.878 0.799 -0.705 1.00 59.31 126 SER A O 1
ATOM 1076 N N . GLU A 1 127 ? -8.277 2.120 -1.852 1.00 55.94 127 GLU A N 1
ATOM 1077 C CA . GLU A 1 127 ? -7.370 2.359 -2.984 1.00 55.94 127 GLU A CA 1
ATOM 1078 C C . GLU A 1 127 ? -6.339 3.451 -2.680 1.00 55.94 127 GLU A C 1
ATOM 1080 O O . GLU A 1 127 ? -5.264 3.466 -3.274 1.00 55.94 127 GLU A O 1
ATOM 1085 N N . GLU A 1 128 ? -6.652 4.341 -1.740 1.00 66.44 128 GLU A N 1
ATOM 1086 C CA . GLU A 1 128 ? -5.855 5.521 -1.438 1.00 66.44 128 GLU A CA 1
ATOM 1087 C C . GLU A 1 128 ? -4.965 5.299 -0.216 1.00 66.44 128 GLU A C 1
ATOM 1089 O O . GLU A 1 128 ? -5.429 4.934 0.871 1.00 66.44 128 GLU A O 1
ATOM 1094 N N . LEU A 1 129 ? -3.675 5.588 -0.391 1.00 67.25 129 LEU A N 1
ATOM 1095 C CA . LEU A 1 129 ? -2.649 5.478 0.646 1.00 67.25 129 LEU A CA 1
ATOM 1096 C C . LEU A 1 129 ? -2.974 6.338 1.882 1.00 67.25 129 LEU A C 1
ATOM 1098 O O . LEU A 1 129 ? -2.766 5.899 3.012 1.00 67.25 129 LEU A O 1
ATOM 1102 N N . GLY A 1 130 ? -3.549 7.528 1.669 1.00 72.81 130 GLY A N 1
ATOM 1103 C CA . GLY A 1 130 ? -3.896 8.478 2.732 1.00 72.81 130 GLY A CA 1
ATOM 1104 C C . GLY A 1 130 ? -4.949 7.949 3.708 1.00 72.81 130 GLY A C 1
ATOM 1105 O O . GLY A 1 130 ? -4.789 8.085 4.916 1.00 72.81 130 GLY A O 1
ATOM 1106 N N . ILE A 1 131 ? -5.977 7.253 3.213 1.00 73.88 131 ILE A N 1
ATOM 1107 C CA . ILE A 1 131 ? -7.031 6.676 4.066 1.00 73.88 131 ILE A CA 1
ATOM 1108 C C . ILE A 1 131 ? -6.449 5.613 5.008 1.00 73.88 131 ILE A C 1
ATOM 1110 O O . ILE A 1 131 ? -6.821 5.542 6.179 1.00 73.88 131 ILE A O 1
ATOM 1114 N N . ARG A 1 132 ? -5.495 4.808 4.521 1.00 79.94 132 ARG A N 1
ATOM 1115 C CA . ARG A 1 132 ? -4.826 3.778 5.332 1.00 79.94 132 ARG A CA 1
ATOM 1116 C C . ARG A 1 132 ? -3.989 4.414 6.443 1.00 79.94 132 ARG A C 1
ATOM 1118 O O . ARG A 1 132 ? -4.008 3.926 7.568 1.00 79.94 132 ARG A O 1
ATOM 1125 N N . LEU A 1 133 ? -3.298 5.516 6.146 1.00 80.88 133 LEU A N 1
ATOM 1126 C CA . LEU A 1 133 ? -2.525 6.279 7.130 1.00 80.88 133 LEU A CA 1
ATOM 1127 C C . LEU A 1 133 ? -3.416 6.915 8.200 1.00 80.88 133 LEU A C 1
ATOM 1129 O O . LEU A 1 133 ? -3.118 6.777 9.385 1.00 80.88 133 LEU A O 1
ATOM 1133 N N . ILE A 1 134 ? -4.510 7.569 7.800 1.00 81.12 134 ILE A N 1
ATOM 1134 C CA . ILE A 1 134 ? -5.475 8.174 8.733 1.00 81.12 134 ILE A CA 1
ATOM 1135 C C . ILE A 1 134 ? -6.012 7.107 9.683 1.00 81.12 134 ILE A C 1
ATOM 1137 O O . ILE A 1 134 ? -5.977 7.284 10.898 1.00 81.12 134 ILE A O 1
ATOM 1141 N N . PHE A 1 135 ? -6.438 5.966 9.144 1.00 81.69 135 PHE A N 1
ATOM 1142 C CA . PHE A 1 135 ? -7.004 4.902 9.959 1.00 81.69 135 PHE A CA 1
ATOM 1143 C C . PHE A 1 135 ? -5.984 4.272 10.916 1.00 81.69 135 PHE A C 1
ATOM 1145 O O . PHE A 1 135 ? -6.292 4.020 12.076 1.00 81.69 135 PHE A O 1
ATOM 1152 N N . MET A 1 136 ? -4.753 4.028 10.460 1.00 81.69 136 MET A N 1
ATOM 1153 C CA . MET A 1 136 ? -3.707 3.482 11.328 1.00 81.69 136 MET A CA 1
ATOM 1154 C C . MET A 1 136 ? -3.307 4.457 12.442 1.00 81.69 136 MET A C 1
ATOM 1156 O O . MET A 1 136 ? -3.043 4.016 13.559 1.00 81.69 136 MET A O 1
ATOM 1160 N N . ASN A 1 137 ? -3.305 5.767 12.174 1.00 85.81 137 ASN A N 1
ATOM 1161 C CA . ASN A 1 137 ? -3.105 6.779 13.215 1.00 85.81 137 ASN A CA 1
ATOM 1162 C C . ASN A 1 137 ? -4.297 6.834 14.183 1.00 85.81 137 ASN A C 1
ATOM 1164 O O . ASN A 1 137 ? -4.080 6.874 15.389 1.00 85.81 137 ASN A O 1
ATOM 1168 N N . TYR A 1 138 ? -5.530 6.724 13.679 1.00 82.94 138 TYR A N 1
ATOM 1169 C CA . TYR A 1 138 ? -6.728 6.614 14.514 1.00 82.94 138 TYR A CA 1
ATOM 1170 C C . TYR A 1 138 ? -6.662 5.401 15.448 1.00 82.94 138 TYR A C 1
ATOM 1172 O O . TYR A 1 138 ? -6.911 5.533 16.638 1.00 82.94 138 TYR A O 1
ATOM 1180 N N . LEU A 1 139 ? -6.262 4.226 14.953 1.00 80.31 139 LEU A N 1
ATOM 1181 C CA . LEU A 1 139 ? -6.066 3.049 15.805 1.00 80.31 139 LEU A CA 1
ATOM 1182 C C . LEU A 1 139 ? -4.951 3.237 16.830 1.00 80.31 139 LEU A C 1
ATOM 1184 O O . LEU A 1 139 ? -5.048 2.717 17.932 1.00 80.31 139 LEU A O 1
ATOM 1188 N N . ASN A 1 140 ? -3.882 3.944 16.479 1.00 82.56 140 ASN A N 1
ATOM 1189 C CA . ASN A 1 140 ? -2.815 4.224 17.431 1.00 82.56 140 ASN A CA 1
ATOM 1190 C C . ASN A 1 140 ? -3.293 5.114 18.591 1.00 82.56 140 ASN A C 1
ATOM 1192 O O . ASN A 1 140 ? -2.751 5.019 19.684 1.00 82.56 140 ASN A O 1
ATOM 1196 N N . GLU A 1 141 ? -4.280 5.977 18.357 1.00 82.69 141 GLU A N 1
ATOM 1197 C CA . GLU A 1 141 ? -4.794 6.919 19.357 1.00 82.69 141 GLU A CA 1
ATOM 1198 C C . GLU A 1 141 ? -6.038 6.394 20.099 1.00 82.69 141 GLU A C 1
ATOM 1200 O O . GLU A 1 141 ? -6.183 6.611 21.298 1.00 82.69 141 GLU A O 1
ATOM 1205 N N . PHE A 1 142 ? -6.908 5.653 19.407 1.00 78.19 142 PHE A N 1
ATOM 1206 C CA . PHE A 1 142 ? -8.225 5.211 19.886 1.00 78.19 142 PHE A CA 1
ATOM 1207 C C . PHE A 1 142 ? -8.450 3.694 19.773 1.00 78.19 142 PHE A C 1
ATOM 1209 O O . PHE A 1 142 ? -9.580 3.223 19.901 1.00 78.19 142 PHE A O 1
ATOM 1216 N N . GLY A 1 143 ? -7.403 2.905 19.514 1.00 65.94 143 GLY A N 1
ATOM 1217 C CA . GLY A 1 143 ? -7.468 1.458 19.257 1.00 65.94 143 GLY A CA 1
ATOM 1218 C C . GLY A 1 143 ? -7.757 0.575 20.469 1.00 65.94 143 GLY A C 1
ATOM 1219 O O . GLY A 1 143 ? -7.269 -0.556 20.521 1.00 65.94 143 GLY A O 1
ATOM 1220 N N . ASP A 1 144 ? -8.547 1.067 21.420 1.00 69.94 144 ASP A N 1
ATOM 1221 C CA . ASP A 1 144 ? -9.134 0.265 22.485 1.00 69.94 144 ASP A CA 1
ATOM 1222 C C . ASP A 1 144 ? -10.354 -0.491 21.942 1.00 69.94 144 ASP A C 1
ATOM 1224 O O . ASP A 1 144 ? -11.221 0.086 21.281 1.00 69.94 144 ASP A O 1
ATOM 1228 N N . THR A 1 145 ? -10.427 -1.797 22.206 1.00 62.22 145 THR A N 1
ATOM 1229 C CA . THR A 1 145 ? -11.503 -2.679 21.717 1.00 62.22 145 THR A CA 1
ATOM 1230 C C . THR A 1 145 ? -12.885 -2.188 22.153 1.00 62.22 145 THR A C 1
ATOM 1232 O O . THR A 1 145 ? -13.805 -2.144 21.338 1.00 62.22 145 THR A O 1
ATOM 1235 N N . ASP A 1 146 ? -13.007 -1.739 23.406 1.00 64.75 146 ASP A N 1
ATOM 1236 C CA . ASP A 1 146 ? -14.268 -1.257 23.982 1.00 64.75 146 ASP A CA 1
ATOM 1237 C C . ASP A 1 146 ? -14.723 0.076 23.365 1.00 64.75 146 ASP A C 1
ATOM 1239 O O . ASP A 1 146 ? -15.913 0.290 23.144 1.00 64.75 146 ASP A O 1
ATOM 1243 N N . SER A 1 147 ? -13.774 0.958 23.037 1.00 67.12 147 SER A N 1
ATOM 1244 C CA . SER A 1 147 ? -14.043 2.292 22.482 1.00 67.12 147 SER A CA 1
ATOM 1245 C C . SER A 1 147 ? -14.288 2.263 20.972 1.00 67.12 147 SER A C 1
ATOM 1247 O O . SER A 1 147 ? -15.110 3.017 20.456 1.00 67.12 147 SER A O 1
ATOM 1249 N N . SER A 1 148 ? -13.570 1.398 20.252 1.00 68.12 148 SER A N 1
ATOM 1250 C CA . SER A 1 148 ? -13.652 1.288 18.791 1.00 68.12 148 SER A CA 1
ATOM 1251 C C . SER A 1 148 ? -14.760 0.342 18.320 1.00 68.12 148 SER A C 1
ATOM 1253 O O . SER A 1 148 ? -15.241 0.466 17.192 1.00 68.12 148 SER A O 1
ATOM 1255 N N . GLY A 1 149 ? -15.161 -0.625 19.155 1.00 69.62 149 GLY A N 1
ATOM 1256 C CA . GLY A 1 149 ? -16.095 -1.688 18.780 1.00 69.62 149 GLY A CA 1
ATOM 1257 C C . GLY A 1 149 ? -15.548 -2.630 17.700 1.00 69.62 149 GLY A C 1
ATOM 1258 O O . GLY A 1 149 ? -16.326 -3.333 17.051 1.00 69.62 149 GLY A O 1
ATOM 1259 N N . LEU A 1 150 ? -14.230 -2.620 17.466 1.00 69.69 150 LEU A N 1
ATOM 1260 C CA . LEU A 1 150 ? -13.556 -3.419 16.446 1.00 69.69 150 LEU A CA 1
ATOM 1261 C C . LEU A 1 150 ? -12.971 -4.686 17.062 1.00 69.69 150 LEU A C 1
ATOM 1263 O O . LEU A 1 150 ? -12.198 -4.629 18.011 1.00 69.69 150 LEU A O 1
ATOM 1267 N N . VAL A 1 151 ? -13.286 -5.835 16.466 1.00 64.56 151 VAL A N 1
ATOM 1268 C CA . VAL A 1 151 ? -12.729 -7.130 16.892 1.00 64.56 151 VAL A CA 1
ATOM 1269 C C . VAL A 1 151 ? -11.360 -7.365 16.250 1.00 64.56 151 VAL A C 1
ATOM 1271 O O . VAL A 1 151 ? -10.506 -8.028 16.820 1.00 64.56 151 VAL A O 1
ATOM 1274 N N . GLY A 1 152 ? -11.123 -6.790 15.071 1.00 68.50 152 GLY A N 1
ATOM 1275 C CA . GLY A 1 152 ? -9.832 -6.831 14.399 1.00 68.50 152 GLY A CA 1
ATOM 1276 C C . GLY A 1 152 ? -9.823 -5.988 13.131 1.00 68.50 152 GLY A C 1
ATOM 1277 O O . GLY A 1 152 ? -10.879 -5.701 12.557 1.00 68.50 152 GLY A O 1
ATOM 1278 N N . VAL A 1 153 ? -8.626 -5.599 12.702 1.00 71.75 153 VAL A N 1
ATOM 1279 C CA . VAL A 1 153 ? -8.402 -4.735 11.542 1.00 71.75 153 VAL A CA 1
ATOM 1280 C C . VAL A 1 153 ? -7.426 -5.376 10.569 1.00 71.75 153 VAL A C 1
ATOM 1282 O O . VAL A 1 153 ? -6.423 -5.962 10.958 1.00 71.75 153 VAL A O 1
ATOM 1285 N N . MET A 1 154 ? -7.670 -5.204 9.277 1.00 73.56 154 MET A N 1
ATOM 1286 C CA . MET A 1 154 ? -6.667 -5.481 8.255 1.00 73.56 154 MET A CA 1
ATOM 1287 C C . MET A 1 154 ? -6.435 -4.261 7.376 1.00 73.56 154 MET A C 1
ATOM 1289 O O . MET A 1 154 ? -7.399 -3.684 6.893 1.00 73.56 154 MET A O 1
ATOM 1293 N N . ALA A 1 155 ? -5.176 -3.931 7.100 1.00 75.69 155 ALA A N 1
ATOM 1294 C CA . ALA A 1 155 ? -4.768 -2.897 6.163 1.00 75.69 155 ALA A CA 1
ATOM 1295 C C . ALA A 1 155 ? -3.795 -3.476 5.122 1.00 75.69 155 ALA A C 1
ATOM 1297 O O . ALA A 1 155 ? -2.873 -4.215 5.459 1.00 75.69 155 ALA A O 1
ATOM 1298 N N . VAL A 1 156 ? -3.998 -3.153 3.844 1.00 75.75 156 VAL A N 1
ATOM 1299 C CA . VAL A 1 156 ? -3.174 -3.650 2.726 1.00 75.75 156 VAL A CA 1
ATOM 1300 C C . VAL A 1 156 ? -2.428 -2.484 2.085 1.00 75.75 156 VAL A C 1
ATOM 1302 O O . VAL A 1 156 ? -3.046 -1.462 1.829 1.00 75.75 156 VAL A O 1
ATOM 1305 N N . SER A 1 157 ? -1.139 -2.636 1.774 1.00 77.12 157 SER A N 1
ATOM 1306 C CA . SER A 1 157 ? -0.261 -1.626 1.166 1.00 77.12 157 SER A CA 1
ATOM 1307 C C . SER A 1 157 ? -0.200 -0.345 2.026 1.00 77.12 157 SER A C 1
ATOM 1309 O O . SER A 1 157 ? -0.497 0.772 1.605 1.00 77.12 157 SER A O 1
ATOM 1311 N N . VAL A 1 158 ? 0.120 -0.509 3.312 1.00 80.00 158 VAL A N 1
ATOM 1312 C CA . VAL A 1 158 ? 0.258 0.612 4.256 1.00 80.00 158 VAL A CA 1
ATOM 1313 C C . VAL A 1 158 ? 1.600 1.307 4.046 1.00 80.00 158 VAL A C 1
ATOM 1315 O O . VAL A 1 158 ? 2.628 0.644 4.134 1.00 80.00 158 VAL A O 1
ATOM 1318 N N . ALA A 1 159 ? 1.623 2.627 3.840 1.00 84.88 159 ALA A N 1
ATOM 1319 C CA . ALA A 1 159 ? 2.875 3.384 3.878 1.00 84.88 159 ALA A CA 1
ATOM 1320 C C . ALA A 1 159 ? 3.380 3.495 5.319 1.00 84.88 159 ALA A C 1
ATOM 1322 O O . ALA A 1 159 ? 2.802 4.184 6.152 1.00 84.88 159 ALA A O 1
ATOM 1323 N N . TRP A 1 160 ? 4.477 2.810 5.622 1.00 82.88 160 TRP A N 1
ATOM 1324 C CA . TRP A 1 160 ? 5.065 2.833 6.963 1.00 82.88 160 TRP A CA 1
ATOM 1325 C C . TRP A 1 160 ? 5.850 4.114 7.237 1.00 82.88 160 TRP A C 1
ATOM 1327 O O . TRP A 1 160 ? 5.817 4.631 8.355 1.00 82.88 160 TRP A O 1
ATOM 1337 N N . ASN A 1 161 ? 6.516 4.634 6.207 1.00 86.69 161 ASN A N 1
ATOM 1338 C CA . ASN A 1 161 ? 7.264 5.880 6.232 1.00 86.69 161 ASN A CA 1
ATOM 1339 C C . ASN A 1 161 ? 6.872 6.722 5.013 1.00 86.69 161 ASN A C 1
ATOM 1341 O O . ASN A 1 161 ? 7.103 6.317 3.870 1.00 86.69 161 ASN A O 1
ATOM 1345 N N . CYS A 1 162 ? 6.256 7.879 5.259 1.00 86.69 162 CYS A N 1
ATOM 1346 C CA . CYS A 1 162 ? 5.732 8.727 4.190 1.00 86.69 162 CYS A CA 1
ATOM 1347 C C . CYS A 1 162 ? 6.852 9.372 3.366 1.00 86.69 162 CYS A C 1
ATOM 1349 O O . CYS A 1 162 ? 6.702 9.516 2.154 1.00 86.69 162 CYS A O 1
ATOM 1351 N N . MET A 1 163 ? 7.988 9.692 3.996 1.00 86.50 163 MET A N 1
ATOM 1352 C CA . MET A 1 163 ? 9.143 10.287 3.318 1.00 86.50 163 MET A CA 1
ATOM 1353 C C . MET A 1 163 ? 9.778 9.294 2.344 1.00 86.50 163 MET A C 1
ATOM 1355 O O . MET A 1 163 ? 9.939 9.610 1.169 1.00 86.50 163 MET A O 1
ATOM 1359 N N . GLU A 1 164 ? 10.047 8.069 2.798 1.00 87.81 164 GLU A N 1
ATOM 1360 C CA . GLU A 1 164 ? 10.599 6.999 1.947 1.00 87.81 164 GLU A CA 1
ATOM 1361 C C . GLU A 1 164 ? 9.636 6.635 0.808 1.00 87.81 164 GLU A C 1
ATOM 1363 O O . GLU A 1 164 ? 10.045 6.395 -0.326 1.00 87.81 164 GLU A O 1
ATOM 1368 N N . SER A 1 165 ? 8.328 6.654 1.085 1.00 87.69 165 SER A N 1
ATOM 1369 C CA . SER A 1 165 ? 7.299 6.416 0.066 1.00 87.69 165 SER A CA 1
ATOM 1370 C C . SER A 1 165 ? 7.305 7.507 -1.014 1.00 87.69 165 SER A C 1
ATOM 1372 O O . SER A 1 165 ? 7.227 7.190 -2.201 1.00 87.69 165 SER A O 1
ATOM 1374 N N . CYS A 1 166 ? 7.461 8.781 -0.634 1.00 85.06 166 CYS A N 1
ATOM 1375 C CA . CYS A 1 166 ? 7.599 9.881 -1.595 1.00 85.06 166 CYS A CA 1
ATOM 1376 C C . CYS A 1 166 ? 8.889 9.761 -2.415 1.00 85.06 166 CYS A C 1
ATOM 1378 O O . CYS A 1 166 ? 8.838 9.801 -3.643 1.00 85.06 166 CYS A O 1
ATOM 1380 N N . GLN A 1 167 ? 10.025 9.508 -1.759 1.00 87.38 167 GLN A N 1
ATOM 1381 C CA . GLN A 1 167 ? 11.315 9.330 -2.433 1.00 87.38 167 GLN A CA 1
ATOM 1382 C C . GLN A 1 167 ? 11.297 8.152 -3.416 1.00 87.38 167 GLN A C 1
ATOM 1384 O O . GLN A 1 167 ? 11.814 8.257 -4.528 1.00 87.38 167 GLN A O 1
ATOM 1389 N N . SER A 1 168 ? 10.654 7.041 -3.044 1.00 88.12 168 SER A N 1
ATOM 1390 C CA . SER A 1 168 ? 10.418 5.908 -3.941 1.00 88.12 168 SER A CA 1
ATOM 1391 C C . SER A 1 168 ? 9.623 6.336 -5.176 1.00 88.12 168 SER A C 1
ATOM 1393 O O . SER A 1 168 ? 10.026 6.035 -6.300 1.00 88.12 168 SER A O 1
ATOM 1395 N N . LEU A 1 169 ? 8.536 7.094 -5.005 1.00 85.06 169 LEU A N 1
ATOM 1396 C CA . LEU A 1 169 ? 7.716 7.588 -6.117 1.00 85.06 169 LEU A CA 1
ATOM 1397 C C . LEU A 1 169 ? 8.434 8.600 -7.017 1.00 85.06 169 LEU A C 1
ATOM 1399 O O . LEU A 1 169 ? 8.083 8.732 -8.189 1.00 85.06 169 LEU A O 1
ATOM 1403 N N . GLU A 1 170 ? 9.442 9.294 -6.503 1.00 86.25 170 GLU A N 1
ATOM 1404 C CA . GLU A 1 170 ? 10.258 10.249 -7.257 1.00 86.25 170 GLU A CA 1
ATOM 1405 C C . GLU A 1 170 ? 11.362 9.605 -8.092 1.00 86.25 170 GLU A C 1
ATOM 1407 O O . GLU A 1 170 ? 11.899 10.254 -8.994 1.00 86.25 170 GLU A O 1
ATOM 1412 N N . GLN A 1 171 ? 11.671 8.325 -7.866 1.00 89.00 171 GLN A N 1
ATOM 1413 C CA . GLN A 1 171 ? 12.627 7.600 -8.702 1.00 89.00 171 GLN A CA 1
ATOM 1414 C C . GLN A 1 171 ? 12.221 7.681 -10.183 1.00 89.00 171 GLN A C 1
ATOM 1416 O O . GLN A 1 171 ? 11.029 7.611 -10.484 1.00 89.00 171 GLN A O 1
ATOM 1421 N N . PRO A 1 172 ? 13.164 7.763 -11.141 1.00 87.31 172 PRO A N 1
ATOM 1422 C CA . PRO A 1 172 ? 12.861 8.142 -12.527 1.00 87.31 172 PRO A CA 1
ATOM 1423 C C . PRO A 1 172 ? 11.727 7.339 -13.183 1.00 87.31 172 PRO A C 1
ATOM 1425 O O . PRO A 1 172 ? 10.843 7.907 -13.824 1.00 87.31 172 PRO A O 1
ATOM 1428 N N . ILE A 1 173 ? 11.723 6.018 -12.980 1.00 86.56 173 ILE A N 1
ATOM 1429 C CA . ILE A 1 173 ? 10.706 5.112 -13.530 1.00 86.56 173 ILE A CA 1
ATOM 1430 C C . ILE A 1 173 ? 9.356 5.318 -12.827 1.00 86.56 173 ILE A C 1
ATOM 1432 O O . ILE A 1 173 ? 8.332 5.464 -13.491 1.00 86.56 173 ILE A O 1
ATOM 1436 N N . ASN A 1 174 ? 9.344 5.381 -11.494 1.00 85.12 174 ASN A N 1
ATOM 1437 C CA . ASN A 1 174 ? 8.124 5.579 -10.703 1.00 85.12 174 ASN A CA 1
ATOM 1438 C C . ASN A 1 174 ? 7.504 6.956 -10.944 1.00 85.12 174 ASN A C 1
ATOM 1440 O O . ASN A 1 174 ? 6.283 7.083 -11.050 1.00 85.12 174 ASN A O 1
ATOM 1444 N N . SER A 1 175 ? 8.346 7.972 -11.099 1.00 84.94 175 SER A N 1
ATOM 1445 C CA . SER A 1 175 ? 7.928 9.341 -11.354 1.00 84.94 175 SER A CA 1
ATOM 1446 C C . SER A 1 175 ? 7.233 9.456 -12.706 1.00 84.94 175 SER A C 1
ATOM 1448 O O . SER A 1 175 ? 6.150 10.037 -12.818 1.00 84.94 175 SER A O 1
ATOM 1450 N N . PHE A 1 176 ? 7.810 8.812 -13.726 1.00 85.69 176 PHE A N 1
ATOM 1451 C CA . PHE A 1 176 ? 7.232 8.751 -15.061 1.00 85.69 176 PHE A CA 1
ATOM 1452 C C . PHE A 1 176 ? 5.911 7.967 -15.104 1.00 85.69 176 PHE A C 1
ATOM 1454 O O . PHE A 1 176 ? 4.953 8.434 -15.722 1.00 85.69 176 PHE A O 1
ATOM 1461 N N . LEU A 1 177 ? 5.847 6.800 -14.453 1.00 83.69 177 LEU A N 1
ATOM 1462 C CA . LEU A 1 177 ? 4.690 5.898 -14.533 1.00 83.69 177 LEU A CA 1
ATOM 1463 C C . LEU A 1 177 ? 3.536 6.289 -13.603 1.00 83.69 177 LEU A C 1
ATOM 1465 O O . LEU A 1 177 ? 2.375 6.159 -13.989 1.00 83.69 177 LEU A O 1
ATOM 1469 N N . PHE A 1 178 ? 3.839 6.762 -12.393 1.00 83.25 178 PHE A N 1
ATOM 1470 C CA . PHE A 1 178 ? 2.851 7.004 -11.341 1.00 83.25 178 PHE A CA 1
ATOM 1471 C C . PHE A 1 178 ? 2.793 8.468 -10.930 1.00 83.25 178 PHE A C 1
ATOM 1473 O O . PHE A 1 178 ? 1.736 9.084 -11.073 1.00 83.25 178 PHE A O 1
ATOM 1480 N N . ASN A 1 179 ? 3.905 9.038 -10.447 1.00 82.69 179 ASN A N 1
ATOM 1481 C CA . ASN A 1 179 ? 3.883 10.341 -9.773 1.00 82.69 179 ASN A CA 1
ATOM 1482 C C . ASN A 1 179 ? 3.304 11.427 -10.686 1.00 82.69 179 ASN A C 1
ATOM 1484 O O . ASN A 1 179 ? 2.314 12.057 -10.339 1.00 82.69 179 ASN A O 1
ATOM 1488 N N . LYS A 1 180 ? 3.793 11.541 -11.928 1.00 83.00 180 LYS A N 1
ATOM 1489 C CA . LYS A 1 180 ? 3.295 12.528 -12.899 1.00 83.00 180 LYS A CA 1
ATOM 1490 C C . LYS A 1 180 ? 1.791 12.407 -13.170 1.00 83.00 180 LYS A C 1
ATOM 1492 O O . LYS A 1 180 ? 1.105 13.421 -13.318 1.00 83.00 180 LYS A O 1
ATOM 1497 N N . HIS A 1 181 ? 1.271 11.182 -13.253 1.00 82.75 181 HIS A N 1
ATOM 1498 C CA . HIS A 1 181 ? -0.157 10.946 -13.456 1.00 82.75 181 HIS A CA 1
ATOM 1499 C C . HIS A 1 181 ? -0.968 11.338 -12.212 1.00 82.75 181 HIS A C 1
ATOM 1501 O O . HIS A 1 181 ? -1.961 12.057 -12.327 1.00 82.75 181 HIS A O 1
ATOM 1507 N N . LEU A 1 182 ? -0.513 10.928 -11.026 1.00 81.75 182 LEU A N 1
ATOM 1508 C CA . LEU A 1 182 ? -1.151 11.243 -9.748 1.00 81.75 182 LEU A CA 1
ATOM 1509 C C . LEU A 1 182 ? -1.143 12.747 -9.462 1.00 81.75 182 LEU A C 1
ATOM 1511 O O . LEU A 1 182 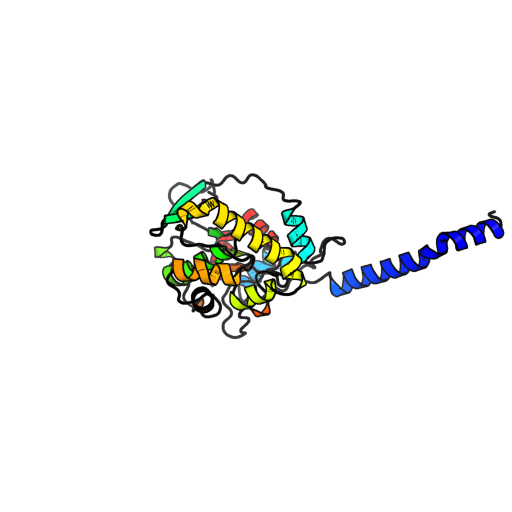? -2.194 13.305 -9.156 1.00 81.75 182 LEU A O 1
ATOM 1515 N N . THR A 1 183 ? -0.007 13.425 -9.652 1.00 80.62 183 THR A N 1
ATOM 1516 C CA . THR A 1 183 ? 0.103 14.883 -9.518 1.00 80.62 183 THR A CA 1
ATOM 1517 C C . THR A 1 183 ? -0.846 15.587 -10.480 1.00 80.62 183 THR A C 1
ATOM 1519 O O . THR A 1 183 ? -1.560 16.499 -10.074 1.00 80.62 183 THR A O 1
ATOM 1522 N N . ARG A 1 184 ? -0.932 15.149 -11.745 1.00 83.00 184 ARG A N 1
ATOM 1523 C CA . ARG A 1 184 ? -1.857 15.743 -12.722 1.00 83.00 184 ARG A CA 1
ATOM 1524 C C . ARG A 1 184 ? -3.321 15.559 -12.318 1.00 83.00 184 ARG A C 1
ATOM 1526 O O . ARG A 1 184 ? -4.108 16.490 -12.481 1.00 83.00 184 ARG A O 1
ATOM 1533 N N . ASN A 1 185 ? -3.687 14.393 -11.790 1.00 82.69 185 ASN A N 1
ATOM 1534 C CA . ASN A 1 185 ? -5.044 14.136 -11.310 1.00 82.69 185 ASN A CA 1
ATOM 1535 C C . ASN A 1 185 ? -5.377 14.977 -10.074 1.00 82.69 185 ASN A C 1
ATOM 1537 O O . ASN A 1 185 ? -6.467 15.546 -10.019 1.00 82.69 185 ASN A O 1
ATOM 1541 N N . LEU A 1 186 ? -4.438 15.096 -9.130 1.00 79.25 186 LEU A N 1
ATOM 1542 C CA . LEU A 1 186 ? -4.579 15.919 -7.930 1.00 79.25 186 LEU A CA 1
ATOM 1543 C C . LEU A 1 186 ? -4.727 17.400 -8.293 1.00 79.25 186 LEU A C 1
ATOM 1545 O O . LEU A 1 186 ? -5.702 18.028 -7.897 1.00 79.25 186 LEU A O 1
ATOM 1549 N N . VAL A 1 187 ? -3.823 17.938 -9.115 1.00 78.19 187 VAL A N 1
ATOM 1550 C CA . VAL A 1 187 ? -3.887 19.323 -9.612 1.00 78.19 187 VAL A CA 1
ATOM 1551 C C . VAL A 1 187 ? -5.186 19.562 -10.382 1.00 78.19 187 VAL A C 1
ATOM 1553 O O . VAL A 1 187 ? -5.852 20.573 -10.179 1.00 78.19 187 VAL A O 1
ATOM 1556 N N . GLY A 1 188 ? -5.607 18.610 -11.219 1.00 80.69 188 GLY A N 1
ATOM 1557 C CA . GLY A 1 188 ? -6.889 18.686 -11.915 1.00 80.69 188 GLY A CA 1
ATOM 1558 C C . GLY A 1 188 ? -8.091 18.687 -10.965 1.00 80.69 188 GLY A C 1
ATOM 1559 O O . GLY A 1 188 ? -9.062 19.392 -11.221 1.00 80.69 188 GLY A O 1
ATOM 1560 N N . MET A 1 189 ? -8.045 17.912 -9.878 1.00 79.38 189 MET A N 1
ATOM 1561 C CA . MET A 1 189 ? -9.081 17.896 -8.841 1.00 79.38 189 MET A CA 1
ATOM 1562 C C . MET A 1 189 ? -9.130 19.222 -8.080 1.00 79.38 189 MET A C 1
ATOM 1564 O O . MET A 1 189 ? -10.215 19.777 -7.927 1.00 79.38 189 MET A O 1
ATOM 1568 N N . LEU A 1 190 ? -7.975 19.766 -7.696 1.00 75.94 190 LEU A N 1
ATOM 1569 C CA . LEU A 1 190 ? -7.876 21.069 -7.041 1.00 75.94 190 LEU A CA 1
ATOM 1570 C C . LEU A 1 190 ? -8.405 22.188 -7.941 1.00 75.94 190 LEU A C 1
ATOM 1572 O O . LEU A 1 190 ? -9.200 23.001 -7.488 1.00 75.94 190 LEU A O 1
ATOM 1576 N N . HIS A 1 191 ? -8.059 22.186 -9.232 1.00 75.94 191 HIS A N 1
ATOM 1577 C CA . HIS A 1 191 ? -8.590 23.162 -10.188 1.00 75.94 191 HIS A CA 1
ATOM 1578 C C . HIS A 1 191 ? -10.110 23.085 -10.352 1.00 75.94 191 HIS A C 1
ATOM 1580 O O . HIS A 1 191 ? -10.753 24.122 -10.471 1.00 75.94 191 HIS A O 1
ATOM 1586 N N . ARG A 1 192 ? -10.697 21.880 -10.358 1.00 80.06 192 ARG A N 1
ATOM 1587 C CA . ARG A 1 192 ? -12.159 21.718 -10.459 1.00 80.06 192 ARG A CA 1
ATOM 1588 C C . ARG A 1 192 ? -12.897 22.191 -9.211 1.00 80.06 192 ARG A C 1
ATOM 1590 O O . ARG A 1 192 ? -14.039 22.612 -9.323 1.00 80.06 192 ARG A O 1
ATOM 1597 N N . ASN A 1 193 ? -12.250 22.117 -8.053 1.00 75.19 193 ASN A N 1
ATOM 1598 C CA . ASN A 1 193 ? -12.832 22.478 -6.763 1.00 75.19 193 ASN A CA 1
ATOM 1599 C C . ASN A 1 193 ? -12.246 23.785 -6.205 1.00 75.19 193 ASN A C 1
ATOM 1601 O O . ASN A 1 193 ? -12.346 24.042 -5.009 1.00 75.19 193 ASN A O 1
ATOM 1605 N N . LEU A 1 194 ? -11.623 24.618 -7.047 1.00 71.25 194 LEU A N 1
ATOM 1606 C CA . LEU A 1 194 ? -10.872 25.796 -6.600 1.00 71.25 194 LEU A CA 1
ATOM 1607 C C . LEU A 1 194 ? -11.767 26.829 -5.896 1.00 71.25 194 LEU A C 1
ATOM 1609 O O . LEU A 1 194 ? -11.304 27.560 -5.030 1.00 71.25 194 LEU A O 1
ATOM 1613 N N . GLU A 1 195 ? -13.060 26.854 -6.234 1.00 67.69 195 GLU A N 1
ATOM 1614 C CA . GLU A 1 195 ? -14.068 27.687 -5.565 1.00 67.69 195 GLU A CA 1
ATOM 1615 C C . GLU A 1 195 ? -14.267 27.310 -4.089 1.00 67.69 195 GLU A C 1
ATOM 1617 O O . GLU A 1 195 ? -14.560 28.182 -3.275 1.00 67.69 195 GLU A O 1
ATOM 1622 N N . VAL A 1 196 ? -14.065 26.034 -3.738 1.00 69.50 196 VAL A N 1
ATOM 1623 C CA . VAL A 1 196 ? -14.148 25.521 -2.359 1.00 69.50 196 VAL A CA 1
ATOM 1624 C C . VAL A 1 196 ? -12.877 25.851 -1.573 1.00 69.50 196 VAL A C 1
ATOM 1626 O O . VAL A 1 196 ? -12.931 26.078 -0.370 1.00 69.50 196 VAL A O 1
ATOM 1629 N N . PHE A 1 197 ? -11.729 25.913 -2.248 1.00 62.78 197 PHE A N 1
ATOM 1630 C CA . PHE A 1 197 ? -10.404 25.962 -1.621 1.00 62.78 197 PHE A CA 1
ATOM 1631 C C . PHE A 1 197 ? -9.794 27.372 -1.494 1.00 62.78 197 PHE A C 1
ATOM 1633 O O . PHE A 1 197 ? -8.577 27.519 -1.433 1.00 62.78 197 PHE A O 1
ATOM 1640 N N . GLU A 1 198 ? -10.648 28.393 -1.387 1.00 56.97 198 GLU A N 1
ATOM 1641 C CA . GLU A 1 198 ? -10.322 29.827 -1.415 1.00 56.97 198 GLU A CA 1
ATOM 1642 C C . GLU A 1 198 ? -9.649 30.334 -2.712 1.00 56.97 198 GLU A C 1
ATOM 1644 O O . GLU A 1 198 ? -8.774 29.713 -3.312 1.00 56.97 198 GLU A O 1
ATOM 1649 N N . ARG A 1 199 ? -9.975 31.578 -3.102 1.00 53.59 199 ARG A N 1
ATOM 1650 C CA . ARG A 1 199 ? -9.384 32.293 -4.259 1.00 53.59 199 ARG A CA 1
ATOM 1651 C C . ARG A 1 199 ? -7.867 32.555 -4.154 1.00 53.59 199 ARG A C 1
ATOM 1653 O O . ARG A 1 199 ? -7.300 33.173 -5.052 1.00 53.59 199 ARG A O 1
ATOM 1660 N N . HIS A 1 200 ? -7.206 32.134 -3.075 1.00 52.62 200 HIS A N 1
ATOM 1661 C CA . HIS A 1 200 ? -5.792 32.412 -2.793 1.00 52.62 200 HIS A CA 1
ATOM 1662 C C . HIS A 1 200 ? -4.819 31.400 -3.414 1.00 52.62 200 HIS A C 1
ATOM 1664 O O . HIS A 1 200 ? -3.601 31.619 -3.411 1.00 52.62 200 HIS A O 1
ATOM 1670 N N . LEU A 1 201 ? -5.332 30.313 -3.989 1.00 56.91 201 LEU A N 1
ATOM 1671 C CA . LEU A 1 201 ? -4.539 29.399 -4.797 1.00 56.91 201 LEU A CA 1
ATOM 1672 C C . LEU A 1 201 ? -4.342 30.032 -6.175 1.00 56.91 201 LEU A C 1
ATOM 1674 O O . LEU A 1 201 ? -5.178 29.906 -7.064 1.00 56.91 201 LEU A O 1
ATOM 1678 N N . GLY A 1 202 ? -3.237 30.762 -6.340 1.00 61.03 202 GLY A N 1
ATOM 1679 C CA . GLY A 1 202 ? -2.763 31.188 -7.658 1.00 61.03 202 GLY A CA 1
ATOM 1680 C C . GLY A 1 202 ? -2.453 29.989 -8.569 1.00 61.03 202 GLY A C 1
ATOM 1681 O O . GLY A 1 202 ? -2.957 28.882 -8.396 1.00 61.03 202 GLY A O 1
ATOM 1682 N N . THR A 1 203 ? -1.573 30.160 -9.551 1.00 61.66 203 THR A N 1
ATOM 1683 C CA . THR A 1 203 ? -1.138 29.040 -10.401 1.00 61.66 203 THR A CA 1
ATOM 1684 C C . THR A 1 203 ? -0.459 27.947 -9.571 1.00 61.66 203 THR A C 1
ATOM 1686 O O . THR A 1 203 ? 0.663 28.136 -9.096 1.00 61.66 203 THR A O 1
ATOM 1689 N N . LEU A 1 204 ? -1.135 26.807 -9.406 1.00 62.31 204 LEU A N 1
ATOM 1690 C CA . LEU A 1 204 ? -0.566 25.615 -8.789 1.00 62.31 204 LEU A CA 1
ATOM 1691 C C . LEU A 1 204 ? 0.460 24.994 -9.751 1.00 62.31 204 LEU A C 1
ATOM 1693 O O . LEU A 1 204 ? 0.113 24.674 -10.890 1.00 62.31 204 LEU A O 1
ATOM 1697 N N . PRO A 1 205 ? 1.725 24.829 -9.338 1.00 60.97 205 PRO A N 1
ATOM 1698 C CA . PRO A 1 205 ? 2.721 24.156 -10.162 1.00 60.97 205 PRO A CA 1
ATOM 1699 C C . PRO A 1 205 ? 2.405 22.658 -10.296 1.00 60.97 205 PRO A C 1
ATOM 1701 O O . PRO A 1 205 ? 1.791 22.050 -9.420 1.00 60.97 205 PRO A O 1
ATOM 1704 N N . PHE A 1 206 ? 2.878 22.041 -11.382 1.00 63.38 206 PHE A N 1
ATOM 1705 C CA . PHE A 1 206 ? 2.764 20.597 -11.646 1.00 63.38 206 PHE A CA 1
ATOM 1706 C C . PHE A 1 206 ? 3.757 19.756 -10.821 1.00 63.38 206 PHE A C 1
ATOM 1708 O O . PHE A 1 206 ? 4.342 18.802 -11.330 1.00 63.38 206 PHE A O 1
ATOM 1715 N N . ASP A 1 207 ? 3.962 20.122 -9.559 1.00 68.38 207 ASP A N 1
ATOM 1716 C CA . ASP A 1 207 ? 4.852 19.435 -8.629 1.00 68.38 207 ASP A CA 1
ATOM 1717 C C . ASP A 1 207 ? 4.105 19.153 -7.324 1.00 68.38 207 ASP A C 1
ATOM 1719 O O . ASP A 1 207 ? 3.575 20.063 -6.679 1.00 68.38 207 ASP A O 1
ATOM 1723 N N . ILE A 1 208 ? 4.064 17.875 -6.947 1.00 68.75 208 ILE A N 1
ATOM 1724 C CA . ILE A 1 208 ? 3.356 17.394 -5.765 1.00 68.75 208 ILE A CA 1
ATOM 1725 C C . ILE A 1 208 ? 3.882 18.047 -4.485 1.00 68.75 208 ILE A C 1
ATOM 1727 O O . ILE A 1 208 ? 3.077 18.403 -3.630 1.00 68.75 208 ILE A O 1
ATOM 1731 N N . HIS A 1 209 ? 5.188 18.309 -4.379 1.00 68.44 209 HIS A N 1
ATOM 1732 C CA . HIS A 1 209 ? 5.775 18.953 -3.198 1.00 68.44 209 HIS A CA 1
ATOM 1733 C C . HIS A 1 209 ? 5.289 20.374 -3.014 1.00 68.44 209 HIS A C 1
ATOM 1735 O O . HIS A 1 209 ? 4.947 20.796 -1.912 1.00 68.44 209 HIS A O 1
ATOM 1741 N N . HIS A 1 210 ? 5.215 21.120 -4.110 1.00 70.75 210 HIS A N 1
ATOM 1742 C CA . HIS A 1 210 ? 4.700 22.475 -4.076 1.00 70.75 210 HIS A CA 1
ATOM 1743 C C . HIS A 1 210 ? 3.206 22.507 -3.758 1.00 70.75 210 HIS A C 1
ATOM 1745 O O . HIS A 1 210 ? 2.778 23.376 -3.000 1.00 70.75 210 HIS A O 1
ATOM 1751 N N . VAL A 1 211 ? 2.423 21.562 -4.289 1.00 69.94 211 VAL A N 1
ATOM 1752 C CA . VAL A 1 211 ? 1.005 21.418 -3.930 1.00 69.94 211 VAL A CA 1
ATOM 1753 C C . VAL A 1 211 ? 0.869 21.123 -2.435 1.00 69.94 211 VAL A C 1
ATOM 1755 O O . VAL A 1 211 ? 0.168 21.850 -1.739 1.00 69.94 211 VAL A O 1
ATOM 1758 N N . LEU A 1 212 ? 1.596 20.138 -1.908 1.00 69.69 212 LEU A N 1
ATOM 1759 C CA . LEU A 1 212 ? 1.557 19.779 -0.487 1.00 69.69 212 LEU A CA 1
ATOM 1760 C C . LEU A 1 212 ? 1.982 20.945 0.414 1.00 69.69 212 LEU A C 1
ATOM 1762 O O . LEU A 1 212 ? 1.285 21.273 1.371 1.00 69.69 212 LEU A O 1
ATOM 1766 N N . LYS A 1 213 ? 3.080 21.623 0.069 1.00 72.00 213 LYS A N 1
ATOM 1767 C CA . LYS A 1 213 ? 3.618 22.764 0.819 1.00 72.00 213 LYS A CA 1
ATOM 1768 C C . LYS A 1 213 ? 2.681 23.971 0.817 1.00 72.00 213 LYS A C 1
ATOM 1770 O O . LYS A 1 213 ? 2.594 24.681 1.814 1.00 72.00 213 LYS A O 1
ATOM 1775 N N . ARG A 1 214 ? 2.031 24.259 -0.314 1.00 69.44 214 ARG A N 1
ATOM 1776 C CA . ARG A 1 214 ? 1.189 25.455 -0.480 1.00 69.44 214 ARG A CA 1
ATOM 1777 C C . ARG A 1 214 ? -0.237 25.239 0.017 1.00 69.44 214 ARG A C 1
ATOM 1779 O O . ARG A 1 214 ? -0.884 26.217 0.371 1.00 69.44 214 ARG A O 1
ATOM 1786 N N . PHE A 1 215 ? -0.710 23.994 0.006 1.00 70.81 215 PHE A N 1
ATOM 1787 C CA . PHE A 1 215 ? -2.110 23.664 0.232 1.00 70.81 215 PHE A CA 1
ATOM 1788 C C . PHE A 1 215 ? -2.308 22.705 1.407 1.00 70.81 215 PHE A C 1
ATOM 1790 O O . PHE A 1 215 ? -2.924 23.085 2.397 1.00 70.81 215 PHE A O 1
ATOM 1797 N N . THR A 1 216 ? -1.763 21.490 1.336 1.00 72.06 216 THR A N 1
ATOM 1798 C CA . THR A 1 216 ? -2.052 20.439 2.323 1.00 72.06 216 THR A CA 1
ATOM 1799 C C . THR A 1 216 ? -1.532 20.786 3.717 1.00 72.06 216 THR A C 1
ATOM 1801 O O . THR A 1 216 ? -2.304 20.729 4.666 1.00 72.06 216 THR A O 1
ATOM 1804 N N . SER A 1 217 ? -0.269 21.194 3.868 1.00 74.25 217 SER A N 1
ATOM 1805 C CA . SER A 1 217 ? 0.274 21.502 5.201 1.00 74.25 217 SER A CA 1
ATOM 1806 C C . SER A 1 217 ? -0.454 22.663 5.890 1.00 74.25 217 SER A C 1
ATOM 1808 O O . SER A 1 217 ? -0.916 22.456 7.013 1.00 74.25 217 SER A O 1
ATOM 1810 N N . PRO A 1 218 ? -0.670 23.829 5.239 1.00 72.38 218 PRO A N 1
ATOM 1811 C CA . PRO A 1 218 ? -1.411 24.926 5.859 1.00 72.38 218 PRO A CA 1
ATOM 1812 C C . PRO A 1 218 ? -2.870 24.581 6.170 1.00 72.38 218 PRO A C 1
ATOM 1814 O O . PRO A 1 218 ? -3.366 24.984 7.219 1.00 72.38 218 PRO A O 1
ATOM 1817 N N . ALA A 1 219 ? -3.548 23.821 5.299 1.00 70.12 219 ALA A N 1
ATOM 1818 C CA . ALA A 1 219 ? -4.946 23.434 5.505 1.00 70.12 219 ALA A CA 1
ATOM 1819 C C . ALA A 1 219 ? -5.149 22.613 6.789 1.00 70.12 219 ALA A C 1
ATOM 1821 O O . ALA A 1 219 ? -6.185 22.734 7.434 1.00 70.12 219 ALA A O 1
ATOM 1822 N N . PHE A 1 220 ? -4.148 21.822 7.182 1.00 73.00 220 PHE A N 1
ATOM 1823 C CA . PHE A 1 220 ? -4.177 21.015 8.404 1.00 73.00 220 PHE A CA 1
ATOM 1824 C C . PHE A 1 220 ? -3.359 21.617 9.563 1.00 73.00 220 PHE A C 1
ATOM 1826 O O . PHE A 1 220 ? -3.137 20.946 10.566 1.00 73.00 220 PHE A O 1
ATOM 1833 N N . GLY A 1 221 ? -2.911 22.874 9.451 1.00 79.25 221 GLY A N 1
ATOM 1834 C CA . GLY A 1 221 ? -2.198 23.582 10.522 1.00 79.25 221 GLY A CA 1
ATOM 1835 C C . GLY A 1 221 ? -0.730 23.182 10.722 1.00 79.25 221 GLY A C 1
ATOM 1836 O O . GLY A 1 221 ? -0.140 23.553 11.733 1.00 79.25 221 GLY A O 1
ATOM 1837 N N . PHE A 1 222 ? -0.126 22.461 9.775 1.00 83.62 222 PHE A N 1
ATOM 1838 C CA . PHE A 1 222 ? 1.299 22.118 9.794 1.00 83.62 222 PHE A CA 1
ATOM 1839 C C . PHE A 1 222 ? 2.139 23.216 9.131 1.00 83.62 222 PHE A C 1
ATOM 1841 O O . PHE A 1 222 ? 1.736 23.812 8.129 1.00 83.62 222 PHE A O 1
ATOM 1848 N N . ARG A 1 223 ? 3.346 23.460 9.654 1.00 80.94 223 ARG A N 1
ATOM 1849 C CA . ARG A 1 223 ? 4.286 24.468 9.143 1.00 80.94 223 ARG A CA 1
ATOM 1850 C C . ARG A 1 223 ? 4.771 24.140 7.734 1.00 80.94 223 ARG A C 1
ATOM 1852 O O . ARG A 1 223 ? 4.931 25.034 6.905 1.00 80.94 223 ARG A O 1
ATOM 1859 N N . ASP A 1 224 ? 5.042 22.865 7.477 1.00 81.44 224 ASP A N 1
ATOM 1860 C CA . ASP A 1 224 ? 5.572 22.358 6.215 1.00 81.44 224 ASP A CA 1
ATOM 1861 C C . ASP A 1 224 ? 5.143 20.894 5.972 1.00 81.44 224 ASP A C 1
ATOM 1863 O O . ASP A 1 224 ? 4.438 20.277 6.777 1.00 81.44 224 ASP A O 1
ATOM 1867 N N . TYR A 1 225 ? 5.465 20.353 4.793 1.00 78.81 225 TYR A N 1
ATOM 1868 C CA . TYR A 1 225 ? 5.077 18.985 4.415 1.00 78.81 225 TYR A CA 1
ATOM 1869 C C . TYR A 1 225 ? 5.896 17.927 5.163 1.00 78.81 225 TYR A C 1
ATOM 1871 O O . TYR A 1 225 ? 5.413 16.814 5.354 1.00 78.81 225 TYR A O 1
ATOM 1879 N N . GLU A 1 226 ? 7.100 18.276 5.626 1.00 84.94 226 GLU A N 1
ATOM 1880 C CA . GLU A 1 226 ? 7.946 17.387 6.422 1.00 84.94 226 GLU A CA 1
ATOM 1881 C C . GLU A 1 226 ? 7.349 17.189 7.812 1.00 84.94 226 GLU A C 1
ATOM 1883 O O . GLU A 1 226 ? 7.268 16.061 8.285 1.00 84.94 226 GLU A O 1
ATOM 1888 N N . GLU A 1 227 ? 6.866 18.255 8.451 1.00 86.62 227 GLU A N 1
ATOM 1889 C CA . GLU A 1 227 ? 6.150 18.178 9.722 1.00 86.62 227 GLU A CA 1
ATOM 1890 C C . GLU A 1 227 ? 4.890 17.318 9.590 1.00 86.62 227 GLU A C 1
ATOM 1892 O O . GLU A 1 227 ? 4.701 16.395 10.383 1.00 86.62 227 GLU A O 1
ATOM 1897 N N . TYR A 1 228 ? 4.084 17.548 8.546 1.00 84.19 228 TYR A N 1
ATOM 1898 C CA . TYR A 1 228 ? 2.918 16.713 8.250 1.00 84.19 228 TYR A CA 1
ATOM 1899 C C . TYR A 1 228 ? 3.309 15.235 8.094 1.00 84.19 228 TYR A C 1
ATOM 1901 O O . TYR A 1 228 ? 2.764 14.370 8.780 1.00 84.19 228 TYR A O 1
ATOM 1909 N N . TYR A 1 229 ? 4.291 14.926 7.242 1.00 85.25 229 TYR A N 1
ATOM 1910 C CA . TYR A 1 229 ? 4.725 13.551 6.995 1.00 85.25 229 TYR A CA 1
ATOM 1911 C C . TYR A 1 229 ? 5.370 12.881 8.202 1.00 85.25 229 TYR A C 1
ATOM 1913 O O . TYR A 1 229 ? 5.152 11.686 8.413 1.00 85.25 229 TYR A O 1
ATOM 1921 N N . ASN A 1 230 ? 6.100 13.620 9.030 1.00 87.25 230 ASN A N 1
ATOM 1922 C CA . ASN A 1 230 ? 6.616 13.112 10.296 1.00 87.25 230 ASN A CA 1
ATOM 1923 C C . ASN A 1 230 ? 5.483 12.834 11.291 1.00 87.25 230 ASN A C 1
ATOM 1925 O O . ASN A 1 230 ? 5.532 11.830 12.004 1.00 87.25 230 ASN A O 1
ATOM 1929 N N . ALA A 1 231 ? 4.443 13.672 11.309 1.00 86.00 231 ALA A N 1
ATOM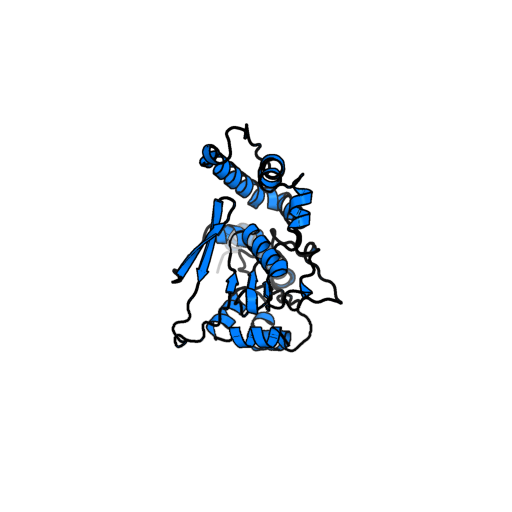 1930 C CA . ALA A 1 231 ? 3.283 13.493 12.172 1.00 86.00 231 ALA A CA 1
ATOM 1931 C C . ALA A 1 231 ? 2.441 12.269 11.781 1.00 86.00 231 ALA A C 1
ATOM 1933 O O . ALA A 1 231 ? 1.973 11.563 12.676 1.00 86.00 231 ALA A O 1
ATOM 1934 N N . VAL A 1 232 ? 2.271 11.983 10.483 1.00 85.06 232 VAL A N 1
ATOM 1935 C CA . VAL A 1 232 ? 1.451 10.848 10.009 1.00 85.06 232 VAL A CA 1
ATOM 1936 C C . VAL A 1 232 ? 2.225 9.537 9.831 1.00 85.06 232 VAL A C 1
ATOM 1938 O O . VAL A 1 232 ? 1.608 8.475 9.722 1.00 85.06 232 VAL A O 1
ATOM 1941 N N . THR A 1 233 ? 3.560 9.580 9.800 1.00 87.94 233 THR A N 1
ATOM 1942 C CA . THR A 1 233 ? 4.414 8.395 9.629 1.00 87.94 233 THR A CA 1
ATOM 1943 C C . THR A 1 233 ? 4.227 7.402 10.775 1.00 87.94 233 THR A C 1
ATOM 1945 O O . THR A 1 233 ? 4.380 7.743 11.944 1.00 87.94 233 THR A O 1
ATOM 1948 N N . LEU A 1 234 ? 3.943 6.143 10.429 1.00 83.06 234 LEU A N 1
ATOM 1949 C CA . LEU A 1 234 ? 3.667 5.071 11.390 1.00 83.06 234 LEU A CA 1
ATOM 1950 C C . LEU A 1 234 ? 4.939 4.489 12.014 1.00 83.06 234 LEU A C 1
ATOM 1952 O O . LEU A 1 234 ? 4.906 3.986 13.133 1.00 83.06 234 LEU A O 1
ATOM 1956 N N . HIS A 1 235 ? 6.071 4.573 11.311 1.00 80.94 235 HIS A N 1
ATOM 1957 C CA . HIS A 1 235 ? 7.364 4.038 11.748 1.00 80.94 235 HIS A CA 1
ATOM 1958 C C . HIS A 1 235 ? 7.794 4.526 13.150 1.00 80.94 235 HIS A C 1
ATOM 1960 O O . HIS A 1 235 ? 8.458 3.795 13.897 1.00 80.94 235 HIS A O 1
ATOM 1966 N N . THR A 1 236 ? 7.419 5.756 13.510 1.00 81.50 236 THR A N 1
ATOM 1967 C CA . THR A 1 236 ? 7.761 6.418 14.778 1.00 81.50 236 THR A CA 1
ATOM 1968 C C . THR A 1 236 ? 6.697 6.244 15.866 1.00 81.50 236 THR A C 1
ATOM 1970 O O . THR A 1 236 ? 6.955 6.597 17.015 1.00 81.50 236 THR A O 1
ATOM 1973 N N . LYS A 1 237 ? 5.524 5.688 15.541 1.00 81.12 237 LYS A N 1
ATOM 1974 C CA . LYS A 1 237 ? 4.395 5.557 16.470 1.00 81.12 237 LYS A CA 1
ATOM 1975 C C . LYS A 1 237 ? 4.540 4.325 17.375 1.00 81.12 237 LYS A C 1
ATOM 1977 O O . LYS A 1 237 ? 5.088 3.304 16.940 1.00 81.12 237 LYS A O 1
ATOM 1982 N N . PRO A 1 238 ? 4.036 4.373 18.622 1.00 76.31 238 PRO A N 1
ATOM 1983 C CA . PRO A 1 238 ? 4.026 3.233 19.531 1.00 76.31 238 PRO A CA 1
ATOM 1984 C C . PRO A 1 238 ? 2.889 2.260 19.182 1.00 76.31 238 PRO A C 1
ATOM 1986 O O . PRO A 1 238 ? 1.990 1.997 19.966 1.00 76.31 238 PRO A O 1
ATOM 1989 N N . LEU A 1 239 ? 2.961 1.642 18.002 1.00 76.00 239 LEU A N 1
ATOM 1990 C CA . LEU A 1 239 ? 1.912 0.745 17.496 1.00 76.00 239 LEU A CA 1
ATOM 1991 C C . LEU A 1 239 ? 1.674 -0.516 18.362 1.00 76.00 239 LEU A C 1
ATOM 1993 O O . LEU A 1 239 ? 0.743 -1.271 18.090 1.00 76.00 239 LEU A O 1
ATOM 1997 N N . HIS A 1 240 ? 2.510 -0.758 19.380 1.00 72.38 240 HIS A N 1
ATOM 1998 C CA . HIS A 1 240 ? 2.345 -1.839 20.362 1.00 72.38 240 HIS A CA 1
ATOM 1999 C C . HIS A 1 240 ? 1.253 -1.559 21.385 1.00 72.38 240 HIS A C 1
ATOM 2001 O O . HIS A 1 240 ? 0.767 -2.504 21.995 1.00 72.38 240 HIS A O 1
ATOM 2007 N N . ASP A 1 241 ? 0.840 -0.302 21.520 1.00 71.62 241 ASP A N 1
ATOM 2008 C CA . ASP A 1 241 ? -0.218 0.090 22.446 1.00 71.62 241 ASP A CA 1
ATOM 2009 C C . ASP A 1 241 ? -1.619 -0.191 21.875 1.00 71.62 241 ASP A C 1
ATOM 2011 O O . ASP A 1 241 ? -2.615 -0.142 22.596 1.00 71.62 241 ASP A O 1
ATOM 2015 N N . ILE A 1 242 ? -1.713 -0.529 20.582 1.00 74.38 242 ILE A N 1
ATOM 2016 C CA . ILE A 1 242 ? -2.978 -0.856 19.918 1.00 74.38 242 ILE A CA 1
ATOM 2017 C C . ILE A 1 242 ? -3.495 -2.202 20.443 1.00 74.38 242 ILE A C 1
ATOM 2019 O O . ILE A 1 242 ? -2.966 -3.256 20.083 1.00 74.38 242 ILE A O 1
ATOM 2023 N N . LYS A 1 243 ? -4.582 -2.170 21.222 1.00 69.94 243 LYS A N 1
ATOM 2024 C CA . LYS A 1 243 ? -5.215 -3.370 21.798 1.00 69.94 243 LYS A CA 1
ATOM 2025 C C . LYS A 1 243 ? -6.018 -4.168 20.775 1.00 69.94 243 LYS A C 1
ATOM 2027 O O . LYS A 1 243 ? -6.075 -5.395 20.855 1.00 69.94 243 LYS A O 1
ATOM 2032 N N . VAL A 1 244 ? -6.622 -3.489 19.798 1.00 67.62 244 VAL A N 1
ATOM 2033 C CA . VAL A 1 244 ? -7.299 -4.162 18.683 1.00 67.62 244 VAL A CA 1
ATOM 2034 C C . VAL A 1 244 ? -6.261 -4.914 17.841 1.00 67.62 244 VAL A C 1
ATOM 2036 O O . VAL A 1 244 ? -5.266 -4.316 17.417 1.00 67.62 244 VAL A O 1
ATOM 2039 N N . PRO A 1 245 ? -6.474 -6.201 17.529 1.00 67.88 245 PRO A N 1
ATOM 2040 C CA . PRO A 1 245 ? -5.597 -6.952 16.636 1.00 67.88 245 PRO A CA 1
ATOM 2041 C C . PRO A 1 245 ? -5.632 -6.329 15.254 1.00 67.88 245 PRO A C 1
ATOM 2043 O O . PRO A 1 245 ? -6.704 -6.178 14.670 1.00 67.88 245 PRO A O 1
ATOM 2046 N N . VAL A 1 246 ? -4.474 -5.966 14.711 1.00 69.88 246 VAL A N 1
ATOM 2047 C CA . VAL A 1 246 ? -4.391 -5.494 13.329 1.00 69.88 246 VAL A CA 1
ATOM 2048 C C . VAL A 1 246 ? -3.420 -6.299 12.501 1.00 69.88 246 VAL A C 1
ATOM 2050 O O . VAL A 1 246 ? -2.507 -6.935 13.007 1.00 69.88 246 VAL A O 1
ATOM 2053 N N . LEU A 1 247 ? -3.670 -6.315 11.206 1.00 71.44 247 LEU A N 1
ATOM 2054 C CA . LEU A 1 247 ? -2.937 -7.078 10.228 1.00 71.44 247 LEU A CA 1
ATOM 2055 C C . LEU A 1 247 ? -2.534 -6.144 9.090 1.00 71.44 247 LEU A C 1
ATOM 2057 O O . LEU A 1 247 ? -3.401 -5.649 8.379 1.00 71.44 247 LEU A O 1
ATOM 2061 N N . CYS A 1 248 ? -1.237 -5.901 8.907 1.00 72.88 248 CYS A N 1
ATOM 2062 C CA . CYS A 1 248 ? -0.734 -5.003 7.867 1.00 72.88 248 CYS A CA 1
ATOM 2063 C C . CYS A 1 248 ? -0.020 -5.795 6.772 1.00 72.88 248 CYS A C 1
ATOM 2065 O O . CYS A 1 248 ? 1.097 -6.250 6.982 1.00 72.88 248 CYS A O 1
ATOM 2067 N N . LEU A 1 249 ? -0.631 -5.921 5.597 1.00 72.31 249 LEU A N 1
ATOM 2068 C CA . LEU A 1 249 ? -0.025 -6.611 4.464 1.00 72.31 249 LEU A CA 1
ATOM 2069 C C . LEU A 1 249 ? 0.642 -5.637 3.506 1.00 72.31 249 LEU A C 1
ATOM 2071 O O . LEU A 1 249 ? -0.025 -4.749 2.994 1.00 72.31 249 LEU A O 1
ATOM 2075 N N . ASN A 1 250 ? 1.897 -5.868 3.140 1.00 73.50 250 ASN A N 1
ATOM 2076 C CA . ASN A 1 250 ? 2.575 -5.104 2.095 1.00 73.50 250 ASN A CA 1
ATOM 2077 C C . ASN A 1 250 ? 3.273 -6.052 1.119 1.00 73.50 250 ASN A C 1
ATOM 2079 O O . ASN A 1 250 ? 3.843 -7.059 1.542 1.00 73.50 250 ASN A O 1
ATOM 2083 N N . ALA A 1 251 ? 3.236 -5.718 -0.172 1.00 72.62 251 ALA A N 1
ATOM 2084 C CA . ALA A 1 251 ? 4.074 -6.378 -1.166 1.00 72.62 251 ALA A CA 1
ATOM 2085 C C . ALA A 1 251 ? 5.500 -5.813 -1.077 1.00 72.62 251 ALA A C 1
ATOM 2087 O O . ALA A 1 251 ? 5.675 -4.616 -0.844 1.00 72.62 251 ALA A O 1
ATOM 2088 N N . ALA A 1 252 ? 6.516 -6.666 -1.220 1.00 69.31 252 ALA A N 1
ATOM 2089 C CA . ALA A 1 252 ? 7.911 -6.243 -1.080 1.00 69.31 252 ALA A CA 1
ATOM 2090 C C . ALA A 1 252 ? 8.368 -5.308 -2.215 1.00 69.31 252 ALA A C 1
ATOM 2092 O O . ALA A 1 252 ? 9.301 -4.524 -2.036 1.00 69.31 252 ALA A O 1
ATOM 2093 N N . ASP A 1 253 ? 7.701 -5.391 -3.362 1.00 70.38 253 ASP A N 1
ATOM 2094 C CA . ASP A 1 253 ? 7.934 -4.640 -4.591 1.00 70.38 253 ASP A CA 1
ATOM 2095 C C . ASP A 1 253 ? 6.934 -3.482 -4.798 1.00 70.38 253 ASP A C 1
ATOM 2097 O O . ASP A 1 253 ? 6.865 -2.914 -5.889 1.00 70.38 253 ASP A O 1
ATOM 2101 N N . ASP A 1 254 ? 6.171 -3.107 -3.763 1.00 77.00 254 ASP A N 1
ATOM 2102 C CA . ASP A 1 254 ? 5.213 -2.000 -3.816 1.00 77.00 254 ASP A CA 1
ATOM 2103 C C . ASP A 1 254 ? 5.933 -0.638 -3.963 1.00 77.00 254 ASP A C 1
ATOM 2105 O O . ASP A 1 254 ? 6.623 -0.208 -3.031 1.00 77.00 254 ASP A O 1
ATOM 2109 N N . PRO A 1 255 ? 5.759 0.095 -5.085 1.00 76.00 255 PRO A N 1
ATOM 2110 C CA . PRO A 1 255 ? 6.406 1.393 -5.279 1.00 76.00 255 PRO A CA 1
ATOM 2111 C C . PRO A 1 255 ? 5.875 2.479 -4.328 1.00 76.00 255 PRO A C 1
ATOM 2113 O O . PRO A 1 255 ? 6.572 3.471 -4.110 1.00 76.00 255 PRO A O 1
ATOM 2116 N N . PHE A 1 256 ? 4.677 2.298 -3.757 1.00 80.12 256 PHE A N 1
ATOM 2117 C CA . PHE A 1 256 ? 4.039 3.228 -2.817 1.00 80.12 256 PHE A CA 1
ATOM 2118 C C . PHE A 1 256 ? 4.387 2.948 -1.355 1.00 80.12 256 PHE A C 1
ATOM 2120 O O . PHE A 1 256 ? 4.156 3.800 -0.502 1.00 80.12 256 PHE A O 1
ATOM 2127 N N . SER A 1 257 ? 4.912 1.762 -1.052 1.00 81.19 257 SER A N 1
ATOM 2128 C CA . SER A 1 257 ? 5.341 1.382 0.289 1.00 81.19 257 SER A CA 1
ATOM 2129 C C . SER A 1 257 ? 6.619 0.546 0.204 1.00 81.19 257 SER A C 1
ATOM 2131 O O . SER A 1 257 ? 6.571 -0.678 0.371 1.00 81.19 257 SER A O 1
ATOM 2133 N N . PRO A 1 258 ? 7.772 1.190 -0.020 1.00 81.69 258 PRO A N 1
ATOM 2134 C CA . PRO A 1 258 ? 9.014 0.471 -0.227 1.00 81.69 258 PRO A CA 1
ATOM 2135 C C . PRO A 1 258 ? 9.445 -0.299 1.027 1.00 81.69 258 PRO A C 1
ATOM 2137 O O . PRO A 1 258 ? 9.299 0.175 2.156 1.00 81.69 258 PRO A O 1
ATOM 2140 N N . LEU A 1 259 ? 10.058 -1.469 0.824 1.00 77.38 259 LEU A N 1
ATOM 2141 C CA . LEU A 1 259 ? 10.471 -2.364 1.910 1.00 77.38 259 LEU A CA 1
ATOM 2142 C C . LEU A 1 259 ? 11.423 -1.706 2.926 1.00 77.38 259 LEU A C 1
ATOM 2144 O O . LEU A 1 259 ? 11.353 -2.015 4.111 1.00 77.38 259 LEU A O 1
ATOM 2148 N N . HIS A 1 260 ? 12.295 -0.791 2.493 1.00 80.69 260 HIS A N 1
ATOM 2149 C CA . HIS A 1 260 ? 13.223 -0.085 3.389 1.00 80.69 260 HIS A CA 1
ATOM 2150 C C . HIS A 1 260 ? 12.527 0.939 4.302 1.00 80.69 260 HIS A C 1
ATOM 2152 O O . HIS A 1 260 ? 13.059 1.260 5.359 1.00 80.69 260 HIS A O 1
ATOM 2158 N N . GLY A 1 261 ? 11.330 1.413 3.937 1.00 77.00 261 GLY A N 1
ATOM 2159 C CA . GLY A 1 261 ? 10.508 2.277 4.790 1.00 77.00 261 GLY A CA 1
ATOM 2160 C C . GLY A 1 261 ? 9.772 1.518 5.899 1.00 77.00 261 GLY A C 1
ATOM 2161 O O . GLY A 1 261 ? 9.179 2.130 6.787 1.00 77.00 261 GLY A O 1
ATOM 2162 N N . VAL A 1 262 ? 9.801 0.183 5.860 1.00 76.25 262 VAL A N 1
ATOM 2163 C CA . VAL A 1 262 ? 9.165 -0.695 6.840 1.00 76.25 262 VAL A CA 1
ATOM 2164 C C . VAL A 1 262 ? 10.121 -0.964 8.003 1.00 76.25 262 VAL A C 1
ATOM 2166 O O . VAL A 1 262 ? 11.267 -1.368 7.810 1.00 76.25 262 VAL A O 1
ATOM 2169 N N . ARG A 1 263 ? 9.639 -0.821 9.244 1.00 65.75 263 ARG A N 1
ATOM 2170 C CA . ARG A 1 263 ? 10.435 -1.117 10.445 1.00 65.75 263 ARG A CA 1
ATOM 2171 C C . ARG A 1 263 ? 10.587 -2.627 10.657 1.00 65.75 263 ARG A C 1
ATOM 2173 O O . ARG A 1 263 ? 9.810 -3.239 11.383 1.00 65.75 263 ARG A O 1
ATOM 2180 N N . ILE A 1 264 ? 11.615 -3.237 10.072 1.00 58.66 264 ILE A N 1
ATOM 2181 C CA . ILE A 1 264 ? 11.942 -4.658 10.283 1.00 58.66 264 ILE A CA 1
ATOM 2182 C C . ILE A 1 264 ? 12.932 -4.784 11.453 1.00 58.66 264 ILE A C 1
ATOM 2184 O O . ILE A 1 264 ? 14.105 -5.094 11.254 1.00 58.66 264 ILE A O 1
ATOM 2188 N N . ASN A 1 265 ? 12.501 -4.504 12.689 1.00 50.12 265 ASN A N 1
ATOM 2189 C CA . ASN A 1 265 ? 13.371 -4.690 13.858 1.00 50.12 265 ASN A CA 1
ATOM 2190 C C . ASN A 1 265 ? 13.133 -6.061 14.512 1.00 50.12 265 ASN A C 1
ATOM 2192 O O . ASN A 1 265 ? 12.016 -6.370 14.920 1.00 50.12 265 ASN A O 1
ATOM 2196 N N . LYS A 1 266 ? 14.198 -6.867 14.643 1.00 40.09 266 LYS A N 1
ATOM 2197 C CA . LYS A 1 266 ? 14.164 -8.272 15.110 1.00 40.09 266 LYS A CA 1
ATOM 2198 C C . LYS A 1 266 ? 13.703 -8.481 16.563 1.00 40.09 266 LYS A C 1
ATOM 2200 O O . LYS A 1 266 ? 13.538 -9.625 16.968 1.00 40.09 266 LYS A O 1
ATOM 2205 N N . SER A 1 267 ? 13.567 -7.428 17.367 1.00 35.41 267 SER A N 1
ATOM 2206 C CA . SER A 1 267 ? 13.250 -7.527 18.801 1.00 35.41 267 SER A CA 1
ATOM 2207 C C . SER A 1 267 ? 11.816 -7.129 19.152 1.00 35.41 267 SER A C 1
ATOM 2209 O O . SER A 1 267 ? 11.282 -7.642 20.124 1.00 35.41 267 SER A O 1
ATOM 2211 N N . ASN A 1 268 ? 11.173 -6.292 18.334 1.00 35.34 268 ASN A N 1
ATOM 2212 C CA . ASN A 1 268 ? 9.798 -5.831 18.532 1.00 35.34 268 ASN A CA 1
ATOM 2213 C C . ASN A 1 268 ? 9.004 -6.090 17.253 1.00 35.34 268 ASN A C 1
ATOM 2215 O O . ASN A 1 268 ? 8.581 -5.164 16.560 1.00 35.34 268 ASN A O 1
ATOM 2219 N N . TYR A 1 269 ? 8.850 -7.373 16.924 1.00 41.44 269 TYR A N 1
ATOM 2220 C CA . TYR A 1 269 ? 7.896 -7.806 15.915 1.00 41.44 269 TYR A CA 1
ATOM 2221 C C . TYR A 1 269 ? 6.499 -7.388 16.383 1.00 41.44 269 TYR A C 1
ATOM 2223 O O . TYR A 1 269 ? 5.892 -8.063 17.211 1.00 41.44 269 TYR A O 1
ATOM 2231 N N . MET A 1 270 ? 5.994 -6.271 15.855 1.00 34.75 270 MET A N 1
ATOM 2232 C CA . MET A 1 270 ? 4.553 -6.074 15.718 1.00 34.75 270 MET A CA 1
ATOM 2233 C C . MET A 1 270 ? 3.981 -7.379 15.154 1.00 34.75 270 MET A C 1
ATOM 2235 O O . MET A 1 270 ? 4.506 -7.894 14.167 1.00 34.75 270 MET A O 1
ATOM 2239 N N . GLU A 1 271 ? 2.949 -7.932 15.781 1.00 33.88 271 GLU A N 1
ATOM 2240 C CA . GLU A 1 271 ? 2.294 -9.215 15.462 1.00 33.88 271 GLU A CA 1
ATOM 2241 C C . GLU A 1 271 ? 1.604 -9.274 14.081 1.00 33.88 271 GLU A C 1
ATOM 2243 O O . GLU A 1 271 ? 0.601 -9.946 13.876 1.00 33.88 271 GLU A O 1
ATOM 2248 N N . ARG A 1 272 ? 2.115 -8.552 13.084 1.00 39.56 272 ARG A N 1
ATOM 2249 C CA . ARG A 1 272 ? 1.343 -8.103 11.927 1.00 39.56 272 ARG A CA 1
ATOM 2250 C C . ARG A 1 272 ? 2.101 -8.430 10.648 1.00 39.56 272 ARG A C 1
ATOM 2252 O O . ARG A 1 272 ? 2.752 -7.600 10.034 1.00 39.56 272 ARG A O 1
ATOM 2259 N N . LEU A 1 273 ? 2.050 -9.723 10.364 1.00 37.28 273 LEU A N 1
ATOM 2260 C CA . LEU A 1 273 ? 2.181 -10.414 9.085 1.00 37.28 273 LEU A CA 1
ATOM 2261 C C . LEU A 1 273 ? 2.351 -9.558 7.819 1.00 37.28 273 LEU A C 1
ATOM 2263 O O . LEU A 1 273 ? 1.397 -8.959 7.345 1.00 37.28 273 LEU A O 1
ATOM 2267 N N . PHE A 1 274 ? 3.524 -9.666 7.188 1.00 40.72 274 PHE A N 1
ATOM 2268 C CA . PHE A 1 274 ? 3.742 -9.288 5.789 1.00 40.72 274 PHE A CA 1
ATOM 2269 C C . PHE A 1 274 ? 3.424 -10.477 4.886 1.00 40.72 274 PHE A C 1
ATOM 2271 O O . PHE A 1 274 ? 4.090 -11.513 4.957 1.00 40.72 274 PHE A O 1
ATOM 2278 N N . VAL A 1 275 ? 2.399 -10.324 4.051 1.00 39.66 275 VAL A N 1
ATOM 2279 C CA . VAL A 1 275 ? 2.009 -11.298 3.027 1.00 39.66 275 VAL A CA 1
ATOM 2280 C C . VAL A 1 275 ? 2.006 -10.580 1.697 1.00 39.66 275 VAL A C 1
ATOM 2282 O O . VAL A 1 275 ? 1.133 -9.759 1.412 1.00 39.66 275 VAL A O 1
ATOM 2285 N N . GLU A 1 276 ? 2.956 -10.955 0.851 1.00 39.94 276 GLU A N 1
ATOM 2286 C CA . GLU A 1 276 ? 2.656 -11.031 -0.569 1.00 39.94 276 GLU A CA 1
ATOM 2287 C C . GLU A 1 276 ? 1.446 -11.959 -0.705 1.00 39.94 276 GLU A C 1
ATOM 2289 O O . GLU A 1 276 ? 1.532 -13.110 -0.296 1.00 39.94 276 GLU A O 1
ATOM 2294 N N . PHE A 1 277 ? 0.328 -11.426 -1.212 1.00 46.84 277 PHE A N 1
ATOM 2295 C CA . PHE A 1 277 ? -0.961 -12.075 -1.524 1.00 46.84 277 PHE A CA 1
ATOM 2296 C C . PHE A 1 277 ? -2.171 -11.744 -0.638 1.00 46.84 277 PHE A C 1
ATOM 2298 O O . PHE A 1 277 ? -2.560 -12.486 0.259 1.00 46.84 277 PHE A O 1
ATOM 2305 N N . ALA A 1 278 ? -2.945 -10.751 -1.093 1.00 44.84 278 ALA A N 1
ATOM 2306 C CA . ALA A 1 278 ? -4.349 -10.551 -0.712 1.00 44.84 278 ALA A CA 1
ATOM 2307 C C . ALA A 1 278 ? -5.235 -11.806 -0.922 1.00 44.84 278 ALA A C 1
ATOM 2309 O O . ALA A 1 278 ? -6.258 -11.962 -0.261 1.00 44.84 278 ALA A O 1
ATOM 2310 N N . ARG A 1 279 ? -4.847 -12.726 -1.822 1.00 48.09 279 ARG A N 1
ATOM 2311 C CA . ARG A 1 279 ? -5.604 -13.949 -2.151 1.00 48.09 279 ARG A CA 1
ATOM 2312 C C . ARG A 1 279 ? -5.683 -14.947 -0.988 1.00 48.09 279 ARG A C 1
ATOM 2314 O O . ARG A 1 279 ? -6.754 -15.508 -0.788 1.00 48.09 279 ARG A O 1
ATOM 2321 N N . ALA A 1 280 ? -4.614 -15.095 -0.202 1.00 53.94 280 ALA A N 1
ATOM 2322 C CA . ALA A 1 280 ? -4.607 -15.938 0.998 1.00 53.94 280 ALA A CA 1
ATOM 2323 C C . ALA A 1 280 ? -5.673 -15.476 1.998 1.00 53.94 280 ALA A C 1
ATOM 2325 O O . ALA A 1 280 ? -6.382 -16.273 2.602 1.00 53.94 280 ALA A O 1
ATOM 2326 N N . ILE A 1 281 ? -5.863 -14.162 2.107 1.00 56.28 281 ILE A N 1
ATOM 2327 C CA . ILE A 1 281 ? -6.842 -13.604 3.033 1.00 56.28 281 ILE A CA 1
ATOM 2328 C C . ILE A 1 281 ? -8.260 -13.673 2.490 1.00 56.28 281 ILE A C 1
ATOM 2330 O O . ILE A 1 281 ? -9.160 -14.016 3.246 1.00 56.28 281 ILE A O 1
ATOM 2334 N N . PHE A 1 282 ? -8.483 -13.443 1.194 1.00 57.41 282 PHE A N 1
ATOM 2335 C CA . PHE A 1 282 ? -9.792 -13.744 0.602 1.00 57.41 282 PHE A CA 1
ATOM 2336 C C . PHE A 1 282 ? -10.180 -15.215 0.806 1.00 57.41 282 PHE A C 1
ATOM 2338 O O . PHE A 1 282 ? -11.355 -15.516 0.995 1.00 57.41 282 PHE A O 1
ATOM 2345 N N . GLU A 1 283 ? -9.202 -16.121 0.832 1.00 60.81 283 GLU A N 1
ATOM 2346 C CA . GLU A 1 283 ? -9.420 -17.525 1.159 1.00 60.81 283 GLU A CA 1
ATOM 2347 C C . GLU A 1 283 ? -9.765 -17.737 2.646 1.00 60.81 283 GLU A C 1
ATOM 2349 O O . GLU A 1 283 ? -10.704 -18.473 2.942 1.00 60.81 283 GLU A O 1
ATOM 2354 N N . LEU A 1 284 ? -9.095 -17.054 3.584 1.00 60.38 284 LEU A N 1
ATOM 2355 C CA . LEU A 1 284 ? -9.454 -17.075 5.015 1.00 60.38 284 LEU A CA 1
ATOM 2356 C C . LEU A 1 284 ? -10.857 -16.516 5.276 1.00 60.38 284 LEU A C 1
ATOM 2358 O O . LEU A 1 284 ? -11.636 -17.127 6.010 1.00 60.38 284 LEU A O 1
ATOM 2362 N N . VAL A 1 285 ? -11.180 -15.381 4.649 1.00 59.78 285 VAL A N 1
ATOM 2363 C CA . VAL A 1 285 ? -12.505 -14.748 4.683 1.00 59.78 285 VAL A CA 1
ATOM 2364 C C . VAL A 1 285 ? -13.545 -15.718 4.122 1.00 59.78 285 VAL A C 1
ATOM 2366 O O . VAL A 1 285 ? -14.554 -15.981 4.770 1.00 59.78 285 VAL A O 1
ATOM 2369 N N . GLY A 1 286 ? -13.281 -16.306 2.950 1.00 58.69 286 GLY A N 1
ATOM 2370 C CA . GLY A 1 286 ? -14.175 -17.266 2.300 1.00 58.69 286 GLY A CA 1
ATOM 2371 C C . GLY A 1 286 ? -14.384 -18.555 3.101 1.00 58.69 286 GLY A C 1
ATOM 2372 O O . GLY A 1 286 ? -15.462 -19.140 3.045 1.00 58.69 286 GLY A O 1
ATOM 2373 N N . LYS A 1 287 ? -13.385 -18.972 3.889 1.00 65.69 287 LYS A N 1
ATOM 2374 C CA . LYS A 1 287 ? -13.461 -20.122 4.804 1.00 65.69 287 LYS A CA 1
ATOM 2375 C C . LYS A 1 287 ? -14.084 -19.785 6.167 1.00 65.69 287 LYS A C 1
ATOM 2377 O O . LYS A 1 287 ? -14.213 -20.685 6.988 1.00 65.69 287 LYS A O 1
ATOM 2382 N N . GLY A 1 288 ? -14.454 -18.527 6.429 1.00 63.94 288 GLY A N 1
ATOM 2383 C CA . GLY A 1 288 ? -15.041 -18.102 7.705 1.00 63.94 288 GLY A CA 1
ATOM 2384 C C . GLY A 1 288 ? -14.068 -18.108 8.890 1.00 63.94 288 GLY A C 1
ATOM 2385 O O . GLY A 1 288 ? -14.503 -18.019 10.031 1.00 63.94 288 GLY A O 1
ATOM 2386 N N . LYS A 1 289 ? -12.755 -18.176 8.642 1.00 66.88 289 LYS A N 1
ATOM 2387 C CA . LYS A 1 289 ? -11.715 -18.301 9.681 1.00 66.88 289 LYS A CA 1
ATOM 2388 C C . LYS A 1 289 ? -11.221 -16.965 10.237 1.00 66.88 289 LYS A C 1
ATOM 2390 O O . LYS A 1 289 ? -10.150 -16.888 10.831 1.00 66.88 289 LYS A O 1
ATOM 2395 N N . LEU A 1 290 ? -11.955 -15.883 9.992 1.00 63.84 290 LEU A N 1
ATOM 2396 C CA . LEU A 1 290 ? -11.495 -14.539 10.338 1.00 63.84 290 LEU A CA 1
ATOM 2397 C C . LEU A 1 290 ? -11.455 -14.316 11.853 1.00 63.84 290 LEU A C 1
ATOM 2399 O O . LEU A 1 290 ? -10.570 -13.628 12.344 1.00 63.84 290 LEU A O 1
ATOM 2403 N N . GLN A 1 291 ? -12.388 -14.933 12.576 1.00 61.94 291 GLN A N 1
ATOM 2404 C CA . GLN A 1 291 ? -12.449 -14.871 14.030 1.00 61.94 291 GLN A CA 1
ATOM 2405 C C . GLN A 1 291 ? -11.303 -15.668 14.671 1.00 61.94 291 GLN A C 1
ATOM 2407 O O . GLN A 1 291 ? -10.556 -15.105 15.461 1.00 61.94 291 GLN A O 1
ATOM 2412 N N . GLU A 1 292 ? -11.064 -16.905 14.216 1.00 67.88 292 GLU A N 1
ATOM 2413 C CA . GLU A 1 292 ? -9.896 -17.714 14.615 1.00 67.88 292 GLU A CA 1
ATOM 2414 C C . GLU A 1 292 ? -8.572 -16.984 14.330 1.00 67.88 292 GLU A C 1
ATOM 2416 O O . GLU A 1 292 ? -7.662 -16.981 15.151 1.00 67.88 292 GLU A O 1
ATOM 2421 N N . MET A 1 293 ? -8.466 -16.316 13.174 1.00 66.62 293 MET A N 1
ATOM 2422 C CA . MET A 1 293 ? -7.282 -15.531 12.813 1.00 66.62 293 MET A CA 1
ATOM 2423 C C . MET A 1 293 ? -7.013 -14.409 13.820 1.00 66.62 293 MET A C 1
ATOM 2425 O O . MET A 1 293 ? -5.859 -14.148 14.148 1.00 66.62 293 MET A O 1
ATOM 2429 N N . VAL A 1 294 ? -8.066 -13.732 14.276 1.00 60.00 294 VAL A N 1
ATOM 2430 C CA . VAL A 1 294 ? -7.972 -12.641 15.248 1.00 60.00 294 VAL A CA 1
ATOM 2431 C C . VAL A 1 294 ? -7.602 -13.171 16.634 1.00 60.00 294 VAL A C 1
ATOM 2433 O O . VAL A 1 294 ? -6.723 -12.600 17.272 1.00 60.00 294 VAL A O 1
ATOM 2436 N N . GLU A 1 295 ? -8.213 -14.273 17.070 1.00 65.62 295 GLU A N 1
ATOM 2437 C CA . GLU A 1 295 ? -7.914 -14.919 18.356 1.00 65.62 295 GLU A CA 1
ATOM 2438 C C . GLU A 1 295 ? -6.457 -15.400 18.420 1.00 65.62 295 GLU A C 1
ATOM 2440 O O . GLU A 1 295 ? -5.750 -15.142 19.392 1.00 65.62 295 GLU A O 1
ATOM 2445 N N . GLU A 1 296 ? -5.966 -16.028 17.351 1.00 67.81 296 GLU A N 1
ATOM 2446 C CA . GLU A 1 296 ? -4.577 -16.485 17.269 1.00 67.81 296 GLU A CA 1
ATOM 2447 C C . GLU A 1 296 ? -3.582 -15.320 17.180 1.00 67.81 296 GLU A C 1
ATOM 2449 O O . GLU A 1 296 ? -2.462 -15.432 17.683 1.00 67.81 296 GLU A O 1
ATOM 2454 N N . ALA A 1 297 ? -3.979 -14.195 16.570 1.00 57.50 297 ALA A N 1
ATOM 2455 C CA . ALA A 1 297 ? -3.172 -12.976 16.503 1.00 57.50 297 ALA A CA 1
ATOM 2456 C C . ALA A 1 297 ? -3.044 -12.250 17.854 1.00 57.50 297 ALA A C 1
ATOM 2458 O O . ALA A 1 297 ? -2.126 -11.452 18.004 1.00 57.50 297 ALA A O 1
ATOM 2459 N N . GLN A 1 298 ? -3.942 -12.503 18.814 1.00 55.03 298 GLN A N 1
ATOM 2460 C CA . GLN A 1 298 ? -3.911 -11.925 20.169 1.00 55.03 298 GLN A CA 1
ATOM 2461 C C . GLN A 1 298 ? -3.034 -12.705 21.162 1.00 55.03 298 GLN A C 1
ATOM 2463 O O . GLN A 1 298 ? -2.873 -12.269 22.302 1.00 55.03 298 GLN A O 1
ATOM 2468 N N . SER A 1 299 ? -2.531 -13.881 20.768 1.00 51.53 299 SER A N 1
ATOM 2469 C CA . SER A 1 299 ? -2.041 -14.938 21.666 1.00 51.53 299 SER A CA 1
ATOM 2470 C C . SER A 1 299 ? -0.537 -15.199 21.601 1.00 51.53 299 SER A C 1
ATOM 2472 O O . SER A 1 299 ? -0.024 -15.755 22.606 1.00 51.53 299 SER A O 1
#

Radius of gyration: 24.39 Å; chains: 1; bounding box: 50×68×76 Å

InterPro domains:
  IPR012020 AB hydrolase 4 family [PIRSF005211] (19-267)
  IPR029058 Alpha/Beta hydrolase fold [SSF53474] (148-262)
  IPR050960 AB hydrolase superfamily, subfamily 4 [PTHR10794] (134-263)

Organism: Acropora cervicornis (NCBI:txid6130)

Foldseek 3Di:
DDDPVNVVVVCVVCVCVVVVVVVVVVLVVCQVPPQWDQWDKDFPPFLLVVCLCVLFVSNGDIDRPDSVQRAPLSVVVVCVVVPDDDDQDWDWDWDQDPLRDIDIATHDDDPPDDPPDPQDAEEDDDPDQVVLLVVLVCLLVQLDCVRVVHQAYEAEAHAQAQVVLVVLCPPPVNVVRPVLVVLVVVLVVCVVCVVVQDPPDDDQDSDPQSCCAVGVQVSVVHNGVVRVRVVSRNNPGPSVVRLHHYAYEYDCNDSNHHPVSDPPDPPDRPRHIHDPDPPSVVSCVVVVCVSVSSVRSND

Sequence (299 aa):
MISLEEFLHLLYRWQWLPVLTALSTIYFLYYFFHVVHKPRLIVKEGRFRKFLLQSCPMLSEYYWPTFWCFAAHAQTLIRALIRSRPSVPFRRETLQTPDGGIVCLDWFDNKRGSETSYCRHLVLLSEELGIRLIFMNYLNEFGDTDSSGLVGVMAVSVAWNCMESCQSLEQPINSFLFNKHLTRNLVGMLHRNLEVFERHLGTLPFDIHHVLKRFTSPAFGFRDYEEYYNAVTLHTKPLHDIKVPVLCLNAADDPFSPLHGVRINKSNYMERLFVEFARAIFELVGKGKLQEMVEEAQS

Secondary structure (DSSP, 8-state):
---HHHHHHHHHHTTTHHHHHHHHHHHHHHIIIII-B----B--SSHHHHHHHHH-GGGTSPB---TT--SHHHHHHHHHHS--------EEEEEEPTTS-EEEEEE---TTS-TT----EEEE--SSHHHHHHHHHHHHHH--HHHH--SEEEEES--S-HHHHHHHHHSHHHIIIIIHHHHHHHHHHHHHTTTTS-TT--S--S-HHHHIIIIIHHHTT-SSHHHHHHHH-GGGS-GGG--S-EEEE--TT-TTS-GGGS---TT---S--B-S-HHHHHHHHHTTTHHHHHHHHT-